Protein AF-A0A1H0L6M2-F1 (afdb_monomer)

pLDDT: mean 74.98, std 25.54, range [23.64, 98.25]

Nearest PDB structures (foldseek):
  9cu8-assembly1_A  TM=5.798E-01  e=2.715E+00  synthetic construct
  4tql-assembly1_A  TM=1.741E-01  e=2.233E-01  synthetic construct
  4nqi-assembly1_A  TM=2.036E-01  e=9.901E-01  Dictyostelium discoideum
  6yue-assembly1_A-2  TM=2.193E-01  e=2.588E+00  Escherichia coli K-12
  3na7-assembly1_A  TM=2.192E-01  e=1.762E+00  Helicobacter pylori NCTC 11638

Foldseek 3Di:
DDLPCLPPPLVVLLVVLLVFDLVLNLVLLVVLLVLLVCLDPPLQDPVDDPVSVVLSVLSVVLSVLLVVLVCLQPDDVLVVVLVVLLVVLVVLVVVLLVLLVVCLPPNDPLSVVLSVVLNVLVVVLPQDSPDDLVSNLVSLVVSLVVCCDPPNVVSCVSSVCVVSSVVSVVSSVVSVVSVVVVVVSNVPSPPVSSVVSSVSSSVSSVVSVVVLSVQQVVQCVPPHGSSSVSSVVSSVVSVVSCCVRVPDPPDPVVVVVVVVVCVVPVDDPVVVVVVPPDPPPDDDDDPDCPVVVVVVVVVVPDDDDDDPDDDDDDDDDDDDDDDDDDDDDDDDDDDDDDD

Organism: NCBI:txid2913614

Solvent-accessible surface area (backbone atoms only — not compa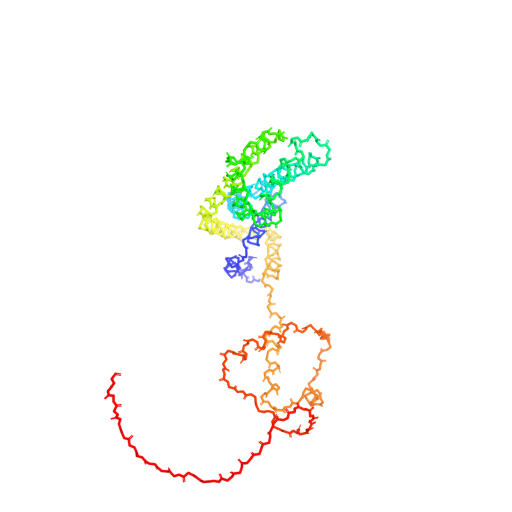rable to full-atom values): 20130 Å² total; per-residue (Å²): 130,85,89,84,56,79,67,66,62,58,68,70,48,51,65,47,48,76,72,43,57,69,71,60,35,51,54,48,50,50,51,50,50,52,48,54,52,44,39,41,64,76,58,38,46,92,74,45,53,68,66,58,57,50,39,50,54,52,39,54,53,26,44,49,49,32,50,54,39,48,42,66,75,74,51,62,74,50,59,58,52,35,53,53,38,44,52,52,30,43,51,45,52,53,48,48,52,52,50,41,57,46,30,41,74,74,46,54,76,68,23,37,64,31,24,60,58,54,55,45,50,57,58,74,45,59,65,45,94,82,57,58,70,69,57,32,46,50,28,48,50,54,42,49,58,53,45,71,33,83,70,42,33,58,33,31,56,64,61,69,42,52,65,55,55,54,47,37,52,52,34,43,50,50,34,55,49,40,52,49,52,44,51,52,51,57,73,63,59,52,67,63,55,40,50,50,25,48,52,49,32,52,49,42,50,53,52,41,53,51,52,53,51,51,51,35,61,65,51,35,83,79,54,88,33,74,47,54,64,55,40,52,54,50,47,51,48,51,55,51,47,43,51,72,77,54,57,74,83,83,56,72,67,60,54,54,53,54,58,54,56,40,67,77,67,79,56,53,76,69,56,49,47,74,74,62,57,75,78,74,86,86,78,83,85,77,90,69,67,70,68,61,57,63,56,55,68,61,56,74,75,56,92,79,84,89,82,84,85,79,83,88,82,85,90,88,87,81,89,84,84,90,84,86,86,88,81,90,81,83,85,89,83,86,89,86,87,88,136

Sequence (339 aa):
MAYTERFKQIEPFVGKMQRAPHAAHLSWMQRFQERVQTLIVTELGEDCPAMITSQNTALVAAVQAEDEAYRTITRSPLTEQIAEADQVRDNTYIGLRTMVEALGRVGTAAQKDAAPRVLQAMRDYQVSVTENYELESTHIAQLIQQLEVSPLADDCTTLAVTSLVSQLKTENQQVQTLIAQRNEQQAGIDMAAMQRARQQADLVYVETVMVINAFAVVEQQQGVSPYDHAIDVVNQDQEYYVQQVFPRGVKKLKIAA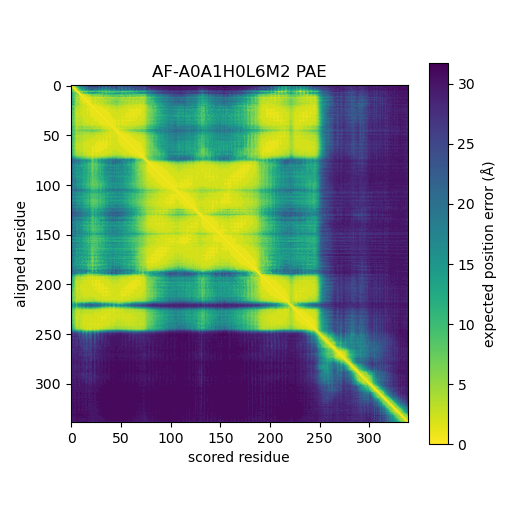NVYFSYYQGQTWREAVDEGLQSNEGWTVSADDEVLFQQRRLLDKQGEPVDAATKVEAGQYSLEAEAQDAPQPDSDVTPVVPE

Radius of gyration: 36.81 Å; Cα contacts (8 Å, |Δi|>4): 207; chains: 1; bounding box: 97×78×88 Å

Structure (mmCIF, N/CA/C/O backbone):
data_AF-A0A1H0L6M2-F1
#
_entry.id   AF-A0A1H0L6M2-F1
#
loop_
_atom_site.group_PDB
_atom_site.id
_atom_site.type_symbol
_atom_site.label_atom_id
_atom_site.label_alt_id
_atom_site.label_comp_id
_atom_site.label_asym_id
_atom_site.label_entity_id
_atom_site.label_seq_id
_atom_site.pdbx_PDB_ins_code
_atom_site.Cartn_x
_atom_site.Cartn_y
_atom_site.Cartn_z
_atom_site.occupancy
_atom_site.B_iso_or_equiv
_atom_site.auth_seq_id
_atom_site.auth_comp_id
_atom_site.auth_asym_id
_atom_site.auth_atom_id
_atom_site.pdbx_PDB_model_num
ATOM 1 N N . MET A 1 1 ? 27.585 -16.361 -40.449 1.00 40.53 1 MET A N 1
ATOM 2 C CA . MET A 1 1 ? 26.397 -16.843 -39.710 1.00 40.53 1 MET A CA 1
ATOM 3 C C . MET A 1 1 ? 25.235 -15.938 -40.076 1.00 40.53 1 MET A C 1
ATOM 5 O O . MET A 1 1 ? 25.473 -14.756 -40.281 1.00 40.53 1 MET A O 1
ATOM 9 N N . ALA A 1 2 ? 24.039 -16.490 -40.283 1.00 41.12 2 ALA A N 1
ATOM 10 C CA . ALA A 1 2 ? 22.888 -15.739 -40.779 1.00 41.12 2 ALA A CA 1
ATOM 11 C C . ALA A 1 2 ? 22.466 -14.647 -39.780 1.00 41.12 2 ALA A C 1
ATOM 13 O O . ALA A 1 2 ? 22.326 -14.917 -38.593 1.00 41.12 2 ALA A O 1
ATOM 14 N N . TYR A 1 3 ? 22.271 -13.430 -40.287 1.00 52.06 3 TYR A N 1
ATOM 15 C CA . TYR A 1 3 ? 21.980 -12.179 -39.571 1.00 52.06 3 TYR A CA 1
ATOM 16 C C . TYR A 1 3 ? 20.605 -12.125 -38.866 1.00 52.06 3 TYR A C 1
ATOM 18 O O . TYR A 1 3 ? 20.142 -11.061 -38.467 1.00 52.06 3 TYR A O 1
ATOM 26 N N . THR A 1 4 ? 19.927 -13.257 -38.715 1.00 47.34 4 THR A N 1
ATOM 27 C CA . THR A 1 4 ? 18.522 -13.355 -38.302 1.00 47.34 4 THR A CA 1
ATOM 28 C C . THR A 1 4 ? 18.359 -13.701 -36.825 1.00 47.34 4 THR A C 1
ATOM 30 O O . THR A 1 4 ? 17.780 -14.732 -36.525 1.00 47.34 4 THR A O 1
ATOM 33 N N . GLU A 1 5 ? 18.879 -12.849 -35.933 1.00 56.06 5 GLU A N 1
ATOM 34 C CA . GLU A 1 5 ? 18.310 -12.499 -34.606 1.00 56.06 5 GLU A CA 1
ATOM 35 C C . GLU A 1 5 ? 19.419 -11.993 -33.668 1.00 56.06 5 GLU A C 1
ATOM 37 O O . GLU A 1 5 ? 19.990 -12.755 -32.891 1.00 56.06 5 GLU A O 1
ATOM 42 N N . ARG A 1 6 ? 19.751 -10.695 -33.743 1.00 67.44 6 ARG A N 1
ATOM 43 C CA . ARG A 1 6 ? 20.652 -10.059 -32.765 1.00 67.44 6 ARG A CA 1
ATOM 44 C C . ARG A 1 6 ? 19.984 -9.951 -31.388 1.00 67.44 6 ARG A C 1
ATOM 46 O O . ARG A 1 6 ? 20.551 -10.410 -30.408 1.00 67.44 6 ARG A O 1
ATOM 53 N N . PHE A 1 7 ? 18.728 -9.512 -31.325 1.00 68.06 7 PHE A N 1
ATOM 54 C CA . PHE A 1 7 ? 17.842 -9.834 -30.200 1.00 68.06 7 PHE A CA 1
ATOM 55 C C . PHE A 1 7 ? 16.985 -11.043 -30.557 1.00 68.06 7 PHE A C 1
ATOM 57 O O . PHE A 1 7 ? 16.335 -11.048 -31.607 1.00 68.06 7 PHE A O 1
ATOM 64 N N . LYS A 1 8 ? 16.974 -12.061 -29.697 1.00 64.69 8 LYS A N 1
ATOM 65 C CA . LYS A 1 8 ? 16.204 -13.284 -29.947 1.00 64.69 8 LYS A CA 1
ATOM 66 C C . LYS A 1 8 ? 14.707 -13.013 -29.783 1.00 64.69 8 LYS A C 1
ATOM 68 O O . LYS A 1 8 ? 14.296 -12.443 -28.778 1.00 64.69 8 LYS A O 1
ATOM 73 N N . GLN A 1 9 ? 13.887 -13.468 -30.735 1.00 66.69 9 GLN A N 1
ATOM 74 C CA . GLN A 1 9 ? 12.431 -13.647 -30.581 1.00 66.69 9 GLN A CA 1
ATOM 75 C C . GLN A 1 9 ? 11.678 -12.520 -29.822 1.00 66.69 9 GLN A C 1
ATOM 77 O O . GLN A 1 9 ? 10.931 -12.793 -28.876 1.00 66.69 9 GLN A O 1
ATOM 82 N N . ILE A 1 10 ? 11.843 -11.258 -30.246 1.00 68.19 10 ILE A N 1
ATOM 83 C CA . ILE A 1 10 ? 11.272 -10.067 -29.575 1.00 68.19 10 ILE A CA 1
ATOM 84 C C . ILE A 1 10 ? 9.748 -10.171 -29.422 1.00 68.19 10 ILE A C 1
ATOM 86 O O . ILE A 1 10 ? 9.223 -10.003 -28.324 1.00 68.19 10 ILE A O 1
ATOM 90 N N . GLU A 1 11 ? 9.029 -10.493 -30.499 1.00 68.31 11 GLU A N 1
ATOM 91 C CA . GLU A 1 11 ? 7.566 -10.624 -30.478 1.00 68.31 11 GLU A CA 1
ATOM 92 C C . GLU A 1 11 ? 7.084 -11.713 -29.490 1.00 68.31 11 GLU A C 1
ATOM 94 O O . GLU A 1 11 ? 6.256 -11.411 -28.622 1.00 68.31 11 GLU A O 1
ATOM 99 N N . PRO A 1 12 ? 7.623 -12.955 -29.511 1.00 72.31 12 PRO A N 1
ATOM 100 C CA . PRO A 1 12 ? 7.337 -13.953 -28.479 1.00 72.31 12 PRO A CA 1
ATOM 101 C C . PRO A 1 12 ? 7.641 -13.504 -27.046 1.00 72.31 12 PRO A C 1
ATOM 103 O O . PRO A 1 12 ? 6.955 -13.936 -26.113 1.00 72.31 12 PRO A O 1
ATOM 106 N N . PHE A 1 13 ? 8.671 -12.680 -26.848 1.00 76.69 13 PHE A N 1
ATOM 107 C CA . PHE A 1 13 ? 9.044 -12.164 -25.537 1.00 76.69 13 PHE A CA 1
ATOM 108 C C . PHE A 1 13 ? 8.060 -11.094 -25.040 1.00 76.69 13 PHE A C 1
ATOM 110 O O . PHE A 1 13 ? 7.534 -11.236 -23.934 1.00 76.69 13 PHE A O 1
ATOM 117 N N . VAL A 1 14 ? 7.698 -10.115 -25.875 1.00 74.69 14 VAL A N 1
ATOM 118 C CA . VAL A 1 14 ? 6.665 -9.105 -25.565 1.00 74.69 14 VAL A CA 1
ATOM 119 C C . VAL A 1 14 ? 5.327 -9.773 -25.250 1.00 74.69 14 VAL A C 1
ATOM 121 O O . VAL A 1 14 ? 4.697 -9.474 -24.237 1.00 74.69 14 VAL A O 1
ATOM 124 N N . GLY A 1 15 ? 4.937 -10.791 -26.022 1.00 72.88 15 GLY A N 1
ATOM 125 C CA . GLY A 1 15 ? 3.729 -11.565 -25.736 1.00 72.88 15 GLY A CA 1
ATOM 126 C C . GLY A 1 15 ? 3.764 -12.300 -24.387 1.00 72.88 15 GLY A C 1
ATOM 127 O O . GLY A 1 15 ? 2.715 -12.643 -23.841 1.00 72.88 15 GLY A O 1
ATOM 128 N N . LYS A 1 16 ? 4.941 -12.594 -23.817 1.00 80.38 16 LYS A N 1
ATOM 129 C CA . LYS A 1 16 ? 5.061 -13.081 -22.429 1.00 80.38 16 LYS A CA 1
ATOM 130 C C . LYS A 1 16 ? 4.979 -11.924 -21.439 1.00 80.38 16 LYS A C 1
ATOM 132 O O . LYS A 1 16 ? 4.204 -12.032 -20.496 1.00 80.38 16 LYS A O 1
ATOM 137 N N . MET A 1 17 ? 5.688 -10.821 -21.675 1.00 83.50 17 MET A N 1
ATOM 138 C CA . MET A 1 17 ? 5.653 -9.631 -20.813 1.00 83.50 17 MET A CA 1
ATOM 139 C C . MET A 1 17 ? 4.236 -9.101 -20.595 1.00 83.50 17 MET A C 1
ATOM 141 O O . MET A 1 17 ? 3.857 -8.838 -19.458 1.00 83.50 17 MET A O 1
ATOM 145 N N . GLN A 1 18 ? 3.401 -9.063 -21.633 1.00 80.69 18 GLN A N 1
ATOM 146 C CA . GLN A 1 18 ? 1.995 -8.653 -21.525 1.00 80.69 18 GLN A CA 1
ATOM 147 C C . GLN A 1 18 ? 1.182 -9.503 -20.533 1.00 80.69 18 GLN A C 1
ATOM 149 O O . GLN A 1 18 ? 0.226 -9.022 -19.929 1.00 80.69 18 GLN A O 1
ATOM 154 N N . ARG A 1 19 ? 1.581 -10.763 -20.315 1.00 80.12 19 ARG A N 1
ATOM 155 C CA . ARG A 1 19 ? 0.961 -11.692 -19.354 1.00 80.12 19 ARG A CA 1
ATOM 156 C C . ARG A 1 19 ? 1.640 -11.689 -17.983 1.00 80.12 19 ARG A C 1
ATOM 158 O O . ARG A 1 19 ? 1.186 -12.395 -17.086 1.00 80.12 19 ARG A O 1
ATOM 165 N N . ALA A 1 20 ? 2.726 -10.937 -17.809 1.00 83.00 20 ALA A N 1
ATOM 166 C CA . ALA A 1 20 ? 3.430 -10.859 -16.538 1.00 83.00 20 ALA A CA 1
ATOM 167 C C . ALA A 1 20 ? 2.597 -10.096 -15.490 1.00 83.00 20 ALA A C 1
ATOM 169 O O . ALA A 1 20 ? 1.890 -9.138 -15.846 1.00 83.00 20 ALA A O 1
ATOM 170 N N . PRO A 1 21 ? 2.712 -10.460 -14.197 1.00 87.69 21 PRO A N 1
ATOM 171 C CA . PRO A 1 21 ? 2.258 -9.609 -13.099 1.00 87.69 21 PRO A CA 1
ATOM 172 C C . PRO A 1 21 ? 2.867 -8.205 -13.204 1.00 87.69 21 PRO A C 1
ATOM 174 O O . PRO A 1 21 ? 4.014 -8.071 -13.625 1.00 87.69 21 PRO A O 1
ATOM 177 N N . HIS A 1 22 ? 2.138 -7.168 -12.780 1.00 88.44 22 HIS A N 1
ATOM 178 C CA . HIS A 1 22 ? 2.579 -5.768 -12.892 1.00 88.44 22 HIS A CA 1
ATOM 179 C C . HIS A 1 22 ? 3.989 -5.529 -12.328 1.00 88.44 22 HIS A C 1
ATOM 181 O O . HIS A 1 22 ? 4.831 -4.959 -13.008 1.00 88.44 22 HIS A O 1
ATOM 187 N N . ALA A 1 23 ? 4.279 -6.069 -11.140 1.00 88.75 23 ALA A N 1
ATOM 188 C CA . ALA A 1 23 ? 5.596 -5.970 -10.512 1.00 88.75 23 ALA A CA 1
ATOM 189 C C . ALA A 1 23 ? 6.723 -6.575 -11.368 1.00 88.75 23 ALA A C 1
ATOM 191 O O . ALA A 1 23 ? 7.826 -6.042 -11.438 1.00 88.75 23 ALA A O 1
ATOM 192 N N . ALA A 1 24 ? 6.442 -7.715 -12.002 1.00 92.06 24 ALA A N 1
ATOM 193 C CA . ALA A 1 24 ? 7.401 -8.418 -12.840 1.00 92.06 24 ALA A CA 1
ATOM 194 C C . ALA A 1 24 ? 7.582 -7.727 -14.196 1.00 92.06 24 ALA A C 1
ATOM 196 O O . ALA A 1 24 ? 8.651 -7.800 -14.784 1.00 92.06 24 ALA A O 1
ATOM 197 N N . HIS A 1 25 ? 6.549 -7.077 -14.721 1.00 94.38 25 HIS A N 1
ATOM 198 C CA . HIS A 1 25 ? 6.681 -6.269 -15.927 1.00 94.38 25 HIS A CA 1
ATOM 199 C C . HIS A 1 25 ? 7.569 -5.044 -15.670 1.00 94.38 25 HIS A C 1
ATOM 201 O O . HIS A 1 25 ? 8.583 -4.869 -16.342 1.00 94.38 25 HIS A O 1
ATOM 207 N N . LEU A 1 26 ? 7.261 -4.275 -14.623 1.00 95.00 26 LEU A N 1
ATOM 208 C CA . LEU A 1 26 ? 8.023 -3.087 -14.252 1.00 95.00 26 LEU A CA 1
ATOM 209 C C . LEU A 1 26 ? 9.497 -3.409 -13.961 1.00 95.00 26 LEU A C 1
ATOM 211 O O . LEU A 1 26 ? 10.387 -2.709 -14.440 1.00 95.00 26 LEU A O 1
ATOM 215 N N . SER A 1 27 ? 9.773 -4.501 -13.237 1.00 94.31 27 SER A N 1
ATOM 216 C CA . SER A 1 27 ? 11.153 -4.900 -12.924 1.00 94.31 27 SER A CA 1
ATOM 217 C C . SER A 1 27 ? 11.963 -5.286 -14.163 1.00 94.31 27 SER A C 1
ATOM 219 O O . SER A 1 27 ? 13.173 -5.061 -14.204 1.00 94.31 27 SER A O 1
ATOM 221 N N . TRP A 1 28 ? 11.310 -5.839 -15.190 1.00 96.31 28 TRP A N 1
ATOM 222 C CA . TRP A 1 28 ? 11.944 -6.057 -16.484 1.00 96.31 28 TRP A CA 1
ATOM 223 C C . TRP A 1 28 ? 12.273 -4.736 -17.178 1.00 96.31 28 TRP A C 1
ATOM 225 O O . TRP A 1 28 ? 13.407 -4.550 -17.616 1.00 96.31 28 TRP A O 1
ATOM 235 N N . MET A 1 29 ? 11.303 -3.822 -17.261 1.00 97.56 29 MET A N 1
ATOM 236 C CA . MET A 1 29 ? 11.478 -2.549 -17.961 1.00 97.56 29 MET A CA 1
ATOM 237 C C . MET A 1 29 ? 12.579 -1.692 -17.317 1.00 97.56 29 MET A C 1
ATOM 239 O O . MET A 1 29 ? 13.425 -1.152 -18.027 1.00 97.56 29 MET A O 1
ATOM 243 N N . GLN A 1 30 ? 12.648 -1.664 -15.982 1.00 97.62 30 GLN A N 1
ATOM 244 C CA . GLN A 1 30 ? 13.734 -1.025 -15.227 1.00 97.62 30 GLN A CA 1
ATOM 245 C C . GLN A 1 30 ? 15.097 -1.648 -15.546 1.00 97.62 30 GLN A C 1
ATOM 247 O O . GLN A 1 30 ? 16.043 -0.935 -15.873 1.00 97.62 30 GLN A O 1
ATOM 252 N N . ARG A 1 31 ? 15.195 -2.984 -15.532 1.00 97.19 31 ARG A N 1
ATOM 253 C CA . ARG A 1 31 ? 16.440 -3.678 -15.885 1.00 97.19 31 ARG A CA 1
ATOM 254 C C . ARG A 1 31 ? 16.870 -3.358 -17.313 1.00 97.19 31 ARG A C 1
ATOM 256 O O . ARG A 1 31 ? 18.040 -3.083 -17.549 1.00 97.19 31 ARG A O 1
ATOM 263 N N . PHE A 1 32 ? 15.944 -3.380 -18.270 1.00 96.81 32 PHE A N 1
ATOM 264 C CA . PHE A 1 32 ? 16.258 -3.046 -19.656 1.00 96.81 32 PHE A CA 1
ATOM 265 C C . PHE A 1 32 ? 16.744 -1.596 -19.796 1.00 96.81 32 PHE A C 1
ATOM 267 O O . PHE A 1 32 ? 17.762 -1.363 -20.445 1.00 96.81 32 PHE A O 1
ATOM 274 N N . GLN A 1 33 ? 16.089 -0.641 -19.130 1.00 97.56 33 GLN A N 1
ATOM 275 C CA . GLN A 1 33 ? 16.536 0.753 -19.070 1.00 97.56 33 GLN A CA 1
ATOM 276 C C . GLN A 1 33 ? 17.961 0.873 -18.512 1.00 97.56 33 GLN A C 1
ATOM 278 O O . GLN A 1 33 ? 18.786 1.575 -19.092 1.00 97.56 33 GLN A O 1
ATOM 283 N N . GLU A 1 34 ? 18.290 0.156 -17.435 1.00 97.00 34 GLU A N 1
ATOM 284 C CA . GLU A 1 34 ? 19.652 0.124 -16.886 1.00 97.00 34 GLU A CA 1
ATOM 285 C C . GLU A 1 34 ? 20.672 -0.414 -17.902 1.00 97.00 34 GLU A C 1
ATOM 287 O O . GLU A 1 34 ? 21.780 0.120 -18.002 1.00 97.00 34 GLU A O 1
ATOM 292 N N . ARG A 1 35 ? 20.310 -1.429 -18.702 1.00 95.81 35 ARG A N 1
ATOM 293 C CA . ARG A 1 35 ? 21.186 -1.954 -19.766 1.00 95.81 35 ARG A CA 1
ATOM 294 C C . ARG A 1 35 ? 21.413 -0.940 -20.880 1.00 95.81 35 ARG A C 1
ATOM 296 O O . ARG A 1 35 ? 22.553 -0.762 -21.298 1.00 95.81 35 ARG A O 1
ATOM 303 N N . VAL A 1 36 ? 20.367 -0.241 -21.318 1.00 96.38 36 VAL A N 1
ATOM 304 C CA . VAL A 1 36 ? 20.479 0.821 -22.332 1.00 96.38 36 VAL A CA 1
ATOM 305 C C . VAL A 1 36 ? 21.324 1.983 -21.808 1.00 96.38 36 VAL A C 1
ATOM 307 O O . VAL A 1 36 ? 22.209 2.470 -22.507 1.00 96.38 36 VAL A O 1
ATOM 310 N N . GLN A 1 37 ? 21.120 2.390 -20.555 1.00 96.12 37 GLN A N 1
ATOM 311 C CA . GLN A 1 37 ? 21.929 3.430 -19.926 1.00 96.12 37 GLN A CA 1
ATOM 312 C C . GLN A 1 37 ? 23.403 3.019 -19.815 1.00 96.12 37 GLN A C 1
ATOM 314 O O . GLN A 1 37 ? 24.290 3.845 -20.036 1.00 96.12 37 GLN A O 1
ATOM 319 N N . THR A 1 38 ? 23.662 1.749 -19.494 1.00 95.88 38 THR A N 1
ATOM 320 C CA . THR A 1 38 ? 25.019 1.189 -19.449 1.00 95.88 38 THR A CA 1
ATOM 321 C C . THR A 1 38 ? 25.670 1.254 -20.827 1.00 95.88 38 THR A C 1
ATOM 323 O O . THR A 1 38 ? 26.727 1.861 -20.942 1.00 95.88 38 THR A O 1
ATOM 326 N N . LEU A 1 39 ? 25.005 0.751 -21.875 1.00 94.25 39 LEU A N 1
ATOM 327 C CA . LEU A 1 39 ? 25.460 0.847 -23.271 1.00 94.25 39 LEU A CA 1
ATOM 328 C C . LEU A 1 39 ? 25.879 2.284 -23.630 1.00 94.25 39 LEU A C 1
ATOM 330 O O . LEU A 1 39 ? 26.987 2.511 -24.112 1.00 94.25 39 LEU A O 1
ATOM 334 N N . ILE A 1 40 ? 25.026 3.268 -23.331 1.00 95.62 40 ILE A N 1
ATOM 335 C CA . ILE A 1 40 ? 25.304 4.681 -23.625 1.00 95.62 40 ILE A CA 1
ATOM 336 C C . ILE A 1 40 ? 26.564 5.168 -22.901 1.00 95.62 40 ILE A C 1
ATOM 338 O O . ILE A 1 40 ? 27.408 5.815 -23.511 1.00 95.62 40 ILE A O 1
ATOM 342 N N . VAL A 1 41 ? 26.701 4.879 -21.606 1.00 94.50 41 VAL A N 1
ATOM 343 C CA . VAL A 1 41 ? 27.776 5.451 -20.777 1.00 94.50 41 VAL A CA 1
ATOM 344 C C . VAL A 1 41 ? 29.106 4.731 -20.969 1.00 94.50 41 VAL A C 1
ATOM 346 O O . VAL A 1 41 ? 30.148 5.381 -20.969 1.00 94.50 41 VAL A O 1
ATOM 349 N N . THR A 1 42 ? 29.090 3.403 -21.082 1.00 92.25 42 THR A N 1
ATOM 350 C CA . THR A 1 42 ? 30.312 2.591 -21.021 1.00 92.25 42 THR A CA 1
ATOM 351 C C . THR A 1 42 ? 30.825 2.160 -22.384 1.00 92.25 42 THR A C 1
ATOM 353 O O . THR A 1 42 ? 32.031 1.997 -22.533 1.00 92.25 42 THR A O 1
ATOM 356 N N . GLU A 1 43 ? 29.936 1.937 -23.353 1.00 88.38 43 GLU A N 1
ATOM 357 C CA . GLU A 1 43 ? 30.307 1.379 -24.661 1.00 88.38 43 GLU A CA 1
ATOM 358 C C . GLU A 1 43 ? 30.322 2.457 -25.751 1.00 88.38 43 GLU A C 1
ATOM 360 O O . GLU A 1 43 ? 31.246 2.477 -26.559 1.00 88.38 43 GLU A O 1
ATOM 365 N N . LEU A 1 44 ? 29.346 3.375 -25.752 1.00 91.31 44 LEU A N 1
ATOM 366 C CA . LEU A 1 44 ? 29.207 4.395 -26.802 1.00 91.31 44 LEU A CA 1
ATOM 367 C C . LEU A 1 44 ? 29.819 5.753 -26.437 1.00 91.31 44 LEU A C 1
ATOM 369 O O . LEU A 1 44 ? 30.397 6.418 -27.291 1.00 91.31 44 LEU A O 1
ATOM 373 N N . GLY A 1 45 ? 29.694 6.188 -25.181 1.00 91.62 45 GLY A N 1
ATOM 374 C CA . GLY A 1 45 ? 30.244 7.459 -24.712 1.00 91.62 45 GLY A CA 1
ATOM 375 C C . GLY A 1 45 ? 29.794 8.660 -25.557 1.00 91.62 45 GLY A C 1
ATOM 376 O O . GLY A 1 45 ? 28.606 8.842 -25.825 1.00 91.62 45 GLY A O 1
ATOM 377 N N . GLU A 1 46 ? 30.754 9.493 -25.971 1.00 90.12 46 GLU A N 1
ATOM 378 C CA . GLU A 1 46 ? 30.508 10.688 -26.796 1.00 90.12 46 GLU A CA 1
ATOM 379 C C . GLU A 1 46 ? 30.059 10.356 -28.228 1.00 90.12 46 GLU A C 1
ATOM 381 O O . GLU A 1 46 ? 29.388 11.173 -28.859 1.00 90.12 46 GLU A O 1
ATOM 386 N N . ASP A 1 47 ? 30.357 9.148 -28.712 1.00 88.62 47 ASP A N 1
ATOM 387 C CA . ASP A 1 47 ? 29.995 8.686 -30.055 1.00 88.62 47 ASP A CA 1
ATOM 388 C C . ASP A 1 47 ? 28.555 8.141 -30.123 1.00 88.62 47 ASP A C 1
ATOM 390 O O . ASP A 1 47 ? 28.094 7.710 -31.182 1.00 88.62 47 ASP A O 1
ATOM 394 N N . CYS A 1 48 ? 27.811 8.175 -29.008 1.00 92.25 48 CYS A N 1
ATOM 395 C CA . CYS A 1 48 ? 26.440 7.681 -28.934 1.00 92.25 48 CYS A CA 1
ATOM 396 C C . CYS A 1 48 ? 25.517 8.391 -29.943 1.00 92.25 48 CYS A C 1
ATOM 398 O O . CYS A 1 48 ? 25.296 9.606 -29.845 1.00 92.25 48 CYS A O 1
ATOM 400 N N . PRO A 1 49 ? 24.887 7.650 -30.876 1.00 94.12 49 PRO A N 1
ATOM 401 C CA . PRO A 1 49 ? 23.948 8.232 -31.819 1.00 94.12 49 PRO A CA 1
ATOM 402 C C . PRO A 1 49 ? 22.781 8.932 -31.116 1.00 94.12 49 PRO A C 1
ATOM 404 O O . PRO A 1 49 ? 22.140 8.372 -30.225 1.00 94.12 49 PRO A O 1
ATOM 407 N N . ALA A 1 50 ? 22.419 10.126 -31.594 1.00 94.69 50 ALA A N 1
ATOM 408 C CA . ALA A 1 50 ? 21.321 10.918 -31.029 1.00 94.69 50 ALA A CA 1
ATOM 409 C C . ALA A 1 50 ? 19.988 10.147 -30.957 1.00 94.69 50 ALA A C 1
ATOM 411 O O . ALA A 1 50 ? 19.199 10.352 -30.036 1.00 94.69 50 ALA A O 1
ATOM 412 N N . MET A 1 51 ? 19.751 9.229 -31.901 1.00 95.06 51 MET A N 1
ATOM 413 C CA . MET A 1 51 ? 18.562 8.376 -31.902 1.00 95.06 51 MET A CA 1
ATOM 414 C C . MET A 1 51 ? 18.536 7.417 -30.700 1.00 95.06 51 MET A C 1
ATOM 416 O O . MET A 1 51 ? 17.479 7.242 -30.107 1.00 95.06 51 MET A O 1
ATOM 420 N N . ILE A 1 52 ? 19.676 6.861 -30.274 1.00 93.81 52 ILE A N 1
ATOM 421 C CA . ILE A 1 52 ? 19.757 5.995 -29.083 1.00 93.81 52 ILE A CA 1
ATOM 422 C C . ILE A 1 52 ? 19.499 6.807 -27.813 1.00 93.81 52 ILE A C 1
ATOM 424 O O . ILE A 1 52 ? 18.718 6.389 -26.959 1.00 93.81 52 ILE A O 1
ATOM 428 N N . THR A 1 53 ? 20.070 8.008 -27.718 1.00 95.56 53 THR A N 1
ATOM 429 C CA . THR A 1 53 ? 19.820 8.928 -26.597 1.00 95.56 53 THR A CA 1
ATOM 430 C C . THR A 1 53 ? 18.344 9.340 -26.516 1.00 95.56 53 THR A C 1
ATOM 432 O O . THR A 1 53 ? 17.767 9.395 -25.426 1.00 95.56 53 THR A O 1
ATOM 435 N N . SER A 1 54 ? 17.704 9.577 -27.667 1.00 96.38 54 SER A N 1
ATOM 436 C CA . SER A 1 54 ? 16.263 9.845 -27.756 1.00 96.38 54 SER A CA 1
ATOM 437 C C . SER A 1 54 ? 15.431 8.657 -27.266 1.00 96.38 54 SER A C 1
ATOM 439 O O . SER A 1 54 ? 14.528 8.846 -26.451 1.00 96.38 54 SER A O 1
ATOM 441 N N . GLN A 1 55 ? 15.763 7.433 -27.693 1.00 95.19 55 GLN A N 1
ATOM 442 C CA . GLN A 1 55 ? 15.069 6.225 -27.235 1.00 95.19 55 GLN A CA 1
ATOM 443 C C . GLN A 1 55 ? 15.242 5.989 -25.737 1.00 95.19 55 GLN A C 1
ATOM 445 O O . GLN A 1 55 ? 14.268 5.680 -25.059 1.00 95.19 55 GLN A O 1
ATOM 450 N N . ASN A 1 56 ? 16.437 6.209 -25.186 1.00 96.69 56 ASN A N 1
ATOM 451 C CA . ASN A 1 56 ? 16.652 6.105 -23.745 1.00 96.69 56 ASN A CA 1
ATOM 452 C C . ASN A 1 56 ? 15.814 7.132 -22.966 1.00 96.69 56 ASN A C 1
ATOM 454 O O . ASN A 1 56 ? 15.237 6.801 -21.938 1.00 96.69 56 ASN A O 1
ATOM 458 N N . THR A 1 57 ? 15.677 8.357 -23.482 1.00 98.00 57 THR A N 1
ATOM 459 C CA . THR A 1 57 ? 14.828 9.389 -22.861 1.00 98.00 57 THR A CA 1
ATOM 460 C C . THR A 1 57 ? 13.356 8.964 -22.852 1.00 98.00 57 THR A C 1
ATOM 462 O O . THR A 1 57 ? 12.688 9.065 -21.823 1.00 98.00 57 THR A O 1
ATOM 465 N N . ALA A 1 58 ? 12.858 8.441 -23.976 1.00 97.62 58 ALA A N 1
ATOM 466 C CA . ALA A 1 58 ? 11.502 7.904 -24.070 1.00 97.62 58 ALA A CA 1
ATOM 467 C C . ALA A 1 58 ? 11.298 6.698 -23.138 1.00 97.62 58 ALA A C 1
ATOM 469 O O . ALA A 1 58 ? 10.254 6.587 -22.496 1.00 97.62 58 ALA A O 1
ATOM 470 N N . LEU A 1 59 ? 12.300 5.819 -23.032 1.00 97.56 59 LEU A N 1
ATOM 471 C CA . LEU A 1 59 ? 12.261 4.631 -22.182 1.00 97.56 59 LEU A CA 1
ATOM 472 C C . LEU A 1 59 ? 12.209 5.006 -20.701 1.00 97.56 59 LEU A C 1
ATOM 474 O O . LEU A 1 59 ? 11.350 4.499 -19.990 1.00 97.56 59 LEU A O 1
ATOM 478 N N . VAL A 1 60 ? 13.055 5.938 -20.252 1.00 98.12 60 VAL A N 1
ATOM 479 C CA . VAL A 1 60 ? 13.027 6.473 -18.879 1.00 98.12 60 VAL A CA 1
ATOM 480 C C . VAL A 1 60 ? 11.647 7.044 -18.550 1.00 98.12 60 VAL A C 1
ATOM 482 O O . VAL A 1 60 ? 11.079 6.721 -17.508 1.00 98.12 60 VAL A O 1
ATOM 485 N N . ALA A 1 61 ? 11.075 7.847 -19.453 1.00 98.19 61 ALA A N 1
ATOM 486 C CA . ALA A 1 61 ? 9.750 8.425 -19.252 1.00 98.19 61 ALA A CA 1
ATOM 487 C C . ALA A 1 61 ? 8.648 7.351 -19.180 1.00 98.19 61 ALA A C 1
ATOM 489 O O . ALA A 1 61 ? 7.761 7.435 -18.330 1.00 98.19 61 ALA A O 1
ATOM 490 N N . ALA A 1 62 ? 8.708 6.325 -20.035 1.00 97.38 62 ALA A N 1
ATOM 491 C CA . ALA A 1 62 ? 7.735 5.235 -20.041 1.00 97.38 62 ALA A CA 1
ATOM 492 C C . ALA A 1 62 ? 7.834 4.354 -18.782 1.00 97.38 62 ALA A C 1
ATOM 494 O O . ALA A 1 62 ? 6.807 4.032 -18.185 1.00 97.38 62 ALA A O 1
ATOM 495 N N . VAL A 1 63 ? 9.053 4.018 -18.341 1.00 97.81 63 VAL A N 1
ATOM 496 C CA . VAL A 1 63 ? 9.300 3.265 -17.099 1.00 97.81 63 VAL A CA 1
ATOM 497 C C . VAL A 1 63 ? 8.805 4.046 -15.883 1.00 97.81 63 VAL A C 1
ATOM 499 O O . VAL A 1 63 ? 8.165 3.467 -15.007 1.00 97.81 63 VAL A O 1
ATOM 502 N N . GLN A 1 64 ? 9.051 5.358 -15.835 1.00 97.38 64 GLN A N 1
ATOM 503 C CA . GLN A 1 64 ? 8.564 6.206 -14.749 1.00 97.38 64 GLN A CA 1
ATOM 504 C C . GLN A 1 64 ? 7.031 6.269 -14.719 1.00 97.38 64 GLN A C 1
ATOM 506 O O . GLN A 1 64 ? 6.436 6.121 -13.653 1.00 97.38 64 GLN A O 1
ATOM 511 N N . ALA A 1 65 ? 6.382 6.434 -15.874 1.00 95.12 65 ALA A N 1
ATOM 512 C CA . ALA A 1 65 ? 4.923 6.436 -15.956 1.00 95.12 65 ALA A CA 1
ATOM 513 C C . ALA A 1 65 ? 4.314 5.093 -15.507 1.00 95.12 65 ALA A C 1
ATOM 515 O O . ALA A 1 65 ? 3.271 5.072 -14.851 1.00 95.12 65 ALA A O 1
ATOM 516 N N . GLU A 1 66 ? 4.964 3.968 -15.828 1.00 94.62 66 GLU A N 1
ATOM 517 C CA . GLU A 1 66 ? 4.553 2.652 -15.335 1.00 94.62 66 GLU A CA 1
ATOM 518 C C . GLU A 1 66 ? 4.748 2.508 -13.817 1.00 94.62 66 GLU A C 1
ATOM 520 O O . GLU A 1 66 ? 3.844 2.006 -13.147 1.00 94.62 66 GLU A O 1
ATOM 525 N N . ASP A 1 67 ? 5.874 2.964 -13.256 1.00 94.56 67 ASP A N 1
ATOM 526 C CA . ASP A 1 67 ? 6.113 2.946 -11.805 1.00 94.56 67 ASP A CA 1
ATOM 527 C C . ASP A 1 67 ? 5.074 3.782 -11.048 1.00 94.56 67 ASP A C 1
ATOM 529 O O . ASP A 1 67 ? 4.493 3.318 -10.066 1.00 94.56 67 ASP A O 1
ATOM 533 N N . GLU A 1 68 ? 4.772 4.988 -11.530 1.00 91.00 68 GLU A N 1
ATOM 534 C CA . GLU A 1 68 ? 3.751 5.855 -10.940 1.00 91.00 68 GLU A CA 1
ATOM 535 C C . GLU A 1 68 ? 2.374 5.176 -10.943 1.00 91.00 68 GLU A C 1
ATOM 537 O O . GLU A 1 68 ? 1.724 5.095 -9.895 1.00 91.00 68 GLU A O 1
ATOM 542 N N . ALA A 1 69 ? 1.966 4.595 -12.076 1.00 88.69 69 ALA A N 1
ATOM 543 C CA . ALA A 1 69 ? 0.712 3.850 -12.178 1.00 88.69 69 ALA A CA 1
ATOM 544 C C . ALA A 1 69 ? 0.694 2.605 -11.268 1.00 88.69 69 ALA A C 1
ATOM 546 O O . ALA A 1 69 ? -0.313 2.320 -10.610 1.00 88.69 69 ALA A O 1
ATOM 547 N N . TYR A 1 70 ? 1.814 1.883 -11.173 1.00 89.62 70 TYR A N 1
ATOM 548 C CA . TYR A 1 70 ? 1.956 0.723 -10.297 1.00 89.62 70 TYR A CA 1
ATOM 549 C C . TYR A 1 70 ? 1.854 1.112 -8.816 1.00 89.62 70 TYR A C 1
ATOM 551 O O . TYR A 1 70 ? 1.185 0.427 -8.035 1.00 89.62 70 TYR A O 1
ATOM 559 N N . ARG A 1 71 ? 2.457 2.237 -8.415 1.00 85.69 71 ARG A N 1
ATOM 560 C CA . ARG A 1 71 ? 2.374 2.770 -7.047 1.00 85.69 71 ARG A CA 1
ATOM 561 C C . ARG A 1 71 ? 0.951 3.154 -6.670 1.00 85.69 71 ARG A C 1
ATOM 563 O O . ARG A 1 71 ? 0.530 2.817 -5.565 1.00 85.69 71 ARG A O 1
ATOM 570 N N . THR A 1 72 ? 0.201 3.785 -7.575 1.00 79.06 72 THR A N 1
ATOM 571 C CA . THR A 1 72 ? -1.211 4.129 -7.340 1.00 79.06 72 THR A CA 1
ATOM 572 C C . THR A 1 72 ? -2.059 2.895 -7.040 1.00 79.06 72 THR A C 1
ATOM 574 O O . THR A 1 72 ? -2.926 2.954 -6.173 1.00 79.06 72 THR A O 1
ATOM 577 N N . ILE A 1 73 ? -1.794 1.771 -7.714 1.00 75.50 73 ILE A N 1
ATOM 578 C CA . ILE A 1 73 ? -2.545 0.523 -7.510 1.00 75.50 73 ILE A CA 1
ATOM 579 C C . ILE A 1 73 ? -2.106 -0.218 -6.243 1.00 75.50 73 ILE A C 1
ATOM 581 O O . ILE A 1 73 ? -2.924 -0.864 -5.593 1.00 75.50 73 ILE A O 1
ATOM 585 N N . THR A 1 74 ? -0.817 -0.174 -5.900 1.00 72.44 74 THR A N 1
ATOM 586 C CA . THR A 1 74 ? -0.249 -1.052 -4.861 1.00 72.44 74 THR A CA 1
ATOM 587 C C . THR A 1 74 ? -0.096 -0.419 -3.488 1.00 72.44 74 THR A C 1
ATOM 589 O O . THR A 1 74 ? -0.000 -1.148 -2.501 1.00 72.44 74 THR A O 1
ATOM 592 N N . ARG A 1 75 ? -0.056 0.912 -3.389 1.00 68.69 75 ARG A N 1
ATOM 593 C CA . ARG A 1 75 ? 0.119 1.620 -2.119 1.00 68.69 75 ARG A CA 1
ATOM 594 C C . ARG A 1 75 ? -0.866 2.772 -2.024 1.00 68.69 75 ARG A C 1
ATOM 596 O O . ARG A 1 75 ? -0.635 3.838 -2.588 1.00 68.69 75 ARG A O 1
ATOM 603 N N . SER A 1 76 ? -1.929 2.590 -1.243 1.00 69.69 76 SER A N 1
ATOM 604 C CA . SER A 1 76 ? -2.698 3.737 -0.766 1.00 69.69 76 SER A CA 1
ATOM 605 C C . SER A 1 76 ? -2.030 4.273 0.507 1.00 69.69 76 SER A C 1
ATOM 607 O O . SER A 1 76 ? -2.020 3.552 1.511 1.00 69.69 76 SER A O 1
ATOM 609 N N . PRO A 1 77 ? -1.499 5.514 0.510 1.00 73.12 77 PRO A N 1
ATOM 610 C CA . PRO A 1 77 ? -0.980 6.145 1.729 1.00 73.12 77 PRO A CA 1
ATOM 611 C C . PRO A 1 77 ? -2.062 6.277 2.812 1.00 73.12 77 PRO A C 1
ATOM 613 O O . PRO A 1 77 ? -1.746 6.402 3.990 1.00 73.12 77 PRO A O 1
ATOM 616 N N . LEU A 1 78 ? -3.340 6.183 2.431 1.00 85.00 78 LEU A N 1
ATOM 617 C CA . LEU A 1 78 ? -4.460 6.173 3.364 1.00 85.00 78 LEU A CA 1
ATOM 618 C C . LEU A 1 78 ? -4.495 4.902 4.217 1.00 85.00 78 LEU A C 1
ATOM 620 O O . LEU A 1 78 ? -5.068 4.933 5.291 1.00 85.00 78 LEU A O 1
ATOM 624 N N . THR A 1 79 ? -3.881 3.792 3.792 1.00 86.56 79 THR A N 1
ATOM 625 C CA . THR A 1 79 ? -3.878 2.557 4.601 1.00 86.56 79 THR A CA 1
ATOM 626 C C . THR A 1 79 ? -3.096 2.743 5.899 1.00 86.56 79 THR A C 1
ATOM 628 O O . THR A 1 79 ? -3.561 2.332 6.956 1.00 86.56 79 THR A O 1
ATOM 631 N N . GLU A 1 80 ? -1.935 3.395 5.823 1.00 88.38 80 GLU A N 1
ATOM 632 C CA . GLU A 1 80 ? -1.117 3.716 6.996 1.00 88.38 80 GLU A CA 1
ATOM 633 C C . GLU A 1 80 ? -1.806 4.773 7.867 1.00 88.38 80 GLU A C 1
ATOM 635 O O . GLU A 1 80 ? -1.950 4.573 9.067 1.00 88.38 80 GLU A O 1
ATOM 640 N N . GLN A 1 81 ? -2.361 5.825 7.256 1.00 92.62 81 GLN A N 1
ATOM 641 C CA . GLN A 1 81 ? -3.114 6.855 7.985 1.00 92.62 81 GLN A CA 1
ATOM 642 C C . GLN A 1 81 ? -4.362 6.304 8.689 1.00 92.62 81 GLN A C 1
ATOM 644 O O . GLN A 1 81 ? -4.691 6.757 9.782 1.00 92.62 81 GLN A O 1
ATOM 649 N N . ILE A 1 82 ? -5.063 5.335 8.083 1.00 94.12 82 ILE A N 1
ATOM 650 C CA . ILE A 1 82 ? -6.182 4.638 8.730 1.00 94.12 82 ILE A CA 1
ATOM 651 C C . ILE A 1 82 ? -5.669 3.907 9.965 1.00 94.12 82 ILE A C 1
ATOM 653 O O . ILE A 1 82 ? -6.243 4.099 11.025 1.00 94.12 82 ILE A O 1
ATOM 657 N N . ALA A 1 83 ? -4.586 3.131 9.853 1.00 93.50 83 ALA A N 1
ATOM 658 C CA . ALA A 1 83 ? -4.031 2.388 10.985 1.00 93.50 83 ALA A CA 1
ATOM 659 C C . ALA A 1 83 ? -3.560 3.309 12.127 1.00 93.50 83 ALA A C 1
ATOM 661 O O . ALA A 1 83 ? -3.773 3.000 13.296 1.00 93.50 83 ALA A O 1
ATOM 662 N N . GLU A 1 84 ? -2.960 4.458 11.810 1.00 95.12 84 GLU A N 1
ATOM 663 C CA . GLU A 1 84 ? -2.573 5.457 12.813 1.00 95.12 84 GLU A CA 1
ATOM 664 C C . GLU A 1 84 ? -3.794 6.087 13.502 1.00 95.12 84 GLU A C 1
ATOM 666 O O . GLU A 1 84 ? -3.831 6.192 14.729 1.00 95.12 84 GLU A O 1
ATOM 671 N N . ALA A 1 85 ? -4.810 6.494 12.733 1.00 96.56 85 ALA A N 1
ATOM 672 C CA . ALA A 1 85 ? -6.040 7.072 13.280 1.00 96.56 85 ALA A CA 1
ATOM 673 C C . ALA A 1 85 ? -6.827 6.062 14.134 1.00 96.56 85 ALA A C 1
ATOM 675 O O . ALA A 1 85 ? -7.360 6.418 15.184 1.00 96.56 85 ALA A O 1
ATOM 676 N N . ASP A 1 86 ? -6.859 4.807 13.696 1.00 97.25 86 ASP A N 1
ATOM 677 C CA . ASP A 1 86 ? -7.433 3.659 14.393 1.00 97.25 86 ASP A CA 1
ATOM 678 C C . ASP A 1 86 ? -6.732 3.434 15.737 1.00 97.25 86 ASP A C 1
ATOM 680 O O . ASP A 1 86 ? -7.372 3.476 16.783 1.00 97.25 86 ASP A O 1
ATOM 684 N N . GLN A 1 87 ? -5.397 3.395 15.747 1.00 97.06 87 GLN A N 1
ATOM 685 C CA . GLN A 1 87 ? -4.620 3.275 16.979 1.00 97.06 87 GLN A CA 1
ATOM 686 C C . GLN A 1 87 ? -4.902 4.414 17.974 1.00 97.06 87 GLN A C 1
ATOM 688 O O . GLN A 1 87 ? -4.959 4.191 19.187 1.00 97.06 87 GLN A O 1
ATOM 693 N N . VAL A 1 88 ? -5.051 5.652 17.492 1.00 97.75 88 VAL A N 1
ATOM 694 C CA . VAL A 1 88 ? -5.413 6.793 18.347 1.00 97.75 88 VAL A CA 1
ATOM 695 C C . VAL A 1 88 ? -6.808 6.595 18.951 1.00 97.75 88 VAL A C 1
ATOM 697 O O . VAL A 1 88 ? -6.953 6.718 20.170 1.00 97.75 88 VAL A O 1
ATOM 700 N N . ARG A 1 89 ? -7.799 6.211 18.136 1.00 97.88 89 ARG A N 1
ATOM 701 C CA . ARG A 1 89 ? -9.170 5.913 18.582 1.00 97.88 89 ARG A CA 1
ATOM 702 C C . ARG A 1 89 ? -9.196 4.798 19.632 1.00 97.88 89 ARG A C 1
ATOM 704 O O . ARG A 1 89 ? -9.833 4.948 20.678 1.00 97.88 89 ARG A O 1
ATOM 711 N N . ASP A 1 90 ? -8.475 3.710 19.389 1.00 97.62 90 ASP A N 1
ATOM 712 C CA . ASP A 1 90 ? -8.406 2.549 20.277 1.00 97.62 90 ASP A CA 1
ATOM 713 C C . ASP A 1 90 ? -7.816 2.927 21.633 1.00 97.62 90 ASP A C 1
ATOM 715 O O . ASP A 1 90 ? -8.357 2.573 22.685 1.00 97.62 90 ASP A O 1
ATOM 719 N N . ASN A 1 91 ? -6.738 3.715 21.627 1.00 97.56 91 ASN A N 1
ATOM 720 C CA . ASN A 1 91 ? -6.127 4.234 22.846 1.00 97.56 91 ASN A CA 1
ATOM 721 C C . ASN A 1 91 ? -7.109 5.097 23.647 1.00 97.56 91 ASN A C 1
ATOM 723 O O . ASN A 1 91 ? -7.173 4.969 24.874 1.00 97.56 91 ASN A O 1
ATOM 727 N N . THR A 1 92 ? -7.903 5.939 22.983 1.00 98.00 92 THR A N 1
ATOM 728 C CA . THR A 1 92 ? -8.934 6.749 23.645 1.00 98.00 92 THR A CA 1
ATOM 729 C C . THR A 1 92 ? -10.042 5.879 24.230 1.00 98.00 92 THR A C 1
ATOM 731 O O . THR A 1 92 ? -10.429 6.089 25.382 1.00 98.00 92 THR A O 1
ATOM 734 N N . TYR A 1 93 ? -10.524 4.864 23.506 1.00 97.88 93 TYR A N 1
ATOM 735 C CA . TYR A 1 93 ? -11.535 3.933 24.016 1.00 97.88 93 TYR A CA 1
ATOM 736 C C . TYR A 1 93 ? -11.025 3.140 25.233 1.00 97.88 93 TYR A C 1
ATOM 738 O O . TYR A 1 93 ? -11.699 3.073 26.270 1.00 97.88 93 TYR A O 1
ATOM 746 N N . ILE A 1 94 ? -9.806 2.598 25.154 1.00 96.75 94 ILE A N 1
ATOM 747 C CA . ILE A 1 94 ? -9.147 1.887 26.259 1.00 96.75 94 ILE A CA 1
ATOM 748 C C . ILE A 1 94 ? -8.941 2.826 27.455 1.00 96.75 94 ILE A C 1
ATOM 750 O O . ILE A 1 94 ? -9.207 2.442 28.600 1.00 96.75 94 ILE A O 1
ATOM 754 N N . GLY A 1 95 ? -8.511 4.065 27.207 1.00 97.25 95 GLY A N 1
ATOM 755 C CA . GLY A 1 95 ? -8.328 5.097 28.226 1.00 97.25 95 GLY A CA 1
ATOM 756 C C . GLY A 1 95 ? -9.634 5.462 28.933 1.00 97.25 95 GLY A C 1
ATOM 757 O O . GLY A 1 95 ? -9.682 5.469 30.165 1.00 97.25 95 GLY A O 1
ATOM 758 N N . LEU A 1 96 ? -10.710 5.678 28.170 1.00 97.81 96 LEU A N 1
ATOM 759 C CA . LEU A 1 96 ? -12.059 5.917 28.684 1.00 97.81 96 LEU A CA 1
ATOM 760 C C . LEU A 1 96 ? -12.504 4.771 29.595 1.00 97.81 96 LEU A C 1
ATOM 762 O O . LEU A 1 96 ? -12.862 5.003 30.751 1.00 97.81 96 LEU A O 1
ATOM 766 N N . ARG A 1 97 ? -12.422 3.527 29.109 1.00 97.31 97 ARG A N 1
ATOM 767 C CA . ARG A 1 97 ? -12.803 2.343 29.887 1.00 97.31 97 ARG A CA 1
ATOM 768 C C . ARG A 1 97 ? -12.009 2.251 31.189 1.00 97.31 97 ARG A C 1
ATOM 770 O O . ARG A 1 97 ? -12.591 2.089 32.260 1.00 97.31 97 ARG A O 1
ATOM 777 N N . THR A 1 98 ? -10.689 2.394 31.101 1.00 97.62 98 THR A N 1
ATOM 778 C CA . THR A 1 98 ? -9.781 2.304 32.252 1.00 97.62 98 THR A CA 1
ATOM 779 C C . THR A 1 98 ? -10.093 3.376 33.297 1.00 97.62 98 THR A C 1
ATOM 781 O O . THR A 1 98 ? -10.115 3.088 34.495 1.00 97.62 98 THR A O 1
ATOM 784 N N . MET A 1 99 ? -10.382 4.607 32.864 1.00 97.81 99 MET A N 1
ATOM 785 C CA . MET A 1 99 ? -10.752 5.700 33.761 1.00 97.81 99 MET A CA 1
ATOM 786 C C . MET A 1 99 ? -12.070 5.413 34.489 1.00 97.81 99 MET A C 1
ATOM 788 O O . MET A 1 99 ? -12.135 5.566 35.711 1.00 97.81 99 MET A O 1
ATOM 792 N N . VAL A 1 100 ? -13.098 4.942 33.778 1.00 97.88 100 VAL A N 1
ATOM 793 C CA . VAL A 1 100 ? -14.388 4.586 34.390 1.00 97.88 100 VAL A CA 1
ATOM 794 C C . VAL A 1 100 ? -14.220 3.435 35.393 1.00 97.88 100 VAL A C 1
ATOM 796 O O . VAL A 1 100 ? -14.741 3.510 36.508 1.00 97.88 100 VAL A O 1
ATOM 799 N N . GLU A 1 101 ? -13.447 2.397 35.054 1.00 97.88 101 GLU A N 1
ATOM 800 C CA . GLU A 1 101 ? -13.138 1.291 35.972 1.00 97.88 101 GLU A CA 1
ATOM 801 C C . GLU A 1 101 ? -12.414 1.774 37.241 1.00 97.88 101 GLU A C 1
ATOM 803 O O . GLU A 1 101 ? -12.749 1.345 38.350 1.00 97.88 101 GLU A O 1
ATOM 808 N N . ALA A 1 102 ? -11.446 2.685 37.103 1.00 97.94 102 ALA A N 1
ATOM 809 C CA . ALA A 1 102 ? -10.728 3.263 38.235 1.00 97.94 102 ALA A CA 1
ATOM 810 C C . ALA A 1 102 ? -11.664 4.073 39.146 1.00 97.94 102 ALA A C 1
ATOM 812 O O . ALA A 1 102 ? -11.688 3.855 40.361 1.00 97.94 102 ALA A O 1
ATOM 813 N N . LEU A 1 103 ? -12.490 4.952 38.572 1.00 97.62 103 LEU A N 1
ATOM 814 C CA . LEU A 1 103 ? -13.453 5.770 39.316 1.00 97.62 103 LEU A CA 1
ATOM 815 C C . LEU A 1 103 ? -14.493 4.918 40.056 1.00 97.62 103 LEU A C 1
ATOM 817 O O . LEU A 1 103 ? -14.839 5.235 41.195 1.00 97.62 103 LEU A O 1
ATOM 821 N N . GLY A 1 104 ? -14.900 3.782 39.485 1.00 97.19 104 GLY A N 1
ATOM 822 C CA . GLY A 1 104 ? -15.762 2.807 40.159 1.00 97.19 104 GLY A CA 1
ATOM 823 C C . GLY A 1 104 ? -15.144 2.170 41.413 1.00 97.19 104 GLY A C 1
ATOM 824 O O . GLY A 1 104 ? -15.868 1.719 42.299 1.00 97.19 104 GLY A O 1
ATOM 825 N N . ARG A 1 105 ? -13.809 2.149 41.535 1.00 96.19 105 ARG A N 1
ATOM 826 C CA . ARG A 1 105 ? -13.093 1.548 42.679 1.00 96.19 105 ARG A CA 1
ATOM 827 C C . ARG A 1 105 ? -12.666 2.582 43.714 1.00 96.19 105 ARG A C 1
ATOM 829 O O . ARG A 1 105 ? -12.863 2.371 44.914 1.00 96.19 105 ARG A O 1
ATOM 836 N N . VAL A 1 106 ? -12.089 3.695 43.261 1.00 95.75 106 VAL A N 1
ATOM 837 C CA . VAL A 1 106 ? -11.425 4.683 44.132 1.00 95.75 106 VAL A CA 1
ATOM 838 C C . VAL A 1 106 ? -12.087 6.063 44.141 1.00 95.75 106 VAL A C 1
ATOM 840 O O . VAL A 1 106 ? -11.672 6.909 44.926 1.00 95.75 106 VAL A O 1
ATOM 843 N N . GLY A 1 107 ? -13.110 6.296 43.312 1.00 95.00 107 GLY A N 1
ATOM 844 C CA . GLY A 1 107 ? -13.782 7.593 43.190 1.00 95.00 107 GLY A CA 1
ATOM 845 C C . GLY A 1 107 ? -14.669 7.977 44.380 1.00 95.00 107 GLY A C 1
ATOM 846 O O . GLY A 1 107 ? -14.759 7.277 45.393 1.00 95.00 107 GLY A O 1
ATOM 847 N N . THR A 1 108 ? -15.357 9.110 44.252 1.00 97.44 108 THR A N 1
ATOM 848 C CA . THR A 1 108 ? -16.372 9.565 45.219 1.00 97.44 108 THR A CA 1
ATOM 849 C C . THR A 1 108 ? -17.587 8.631 45.244 1.00 97.44 108 THR A C 1
ATOM 851 O O . THR A 1 108 ? -17.776 7.822 44.340 1.00 97.44 108 THR A O 1
ATOM 854 N N . ALA A 1 109 ? -18.457 8.749 46.254 1.00 97.12 109 ALA A N 1
ATOM 855 C CA . ALA A 1 109 ? -19.677 7.936 46.325 1.00 97.12 109 ALA A CA 1
ATOM 856 C C . ALA A 1 109 ? -20.552 8.065 45.061 1.00 97.12 109 ALA A C 1
ATOM 858 O O . ALA A 1 109 ? -21.033 7.057 44.555 1.00 97.12 109 ALA A O 1
ATOM 859 N N . ALA A 1 110 ? -20.681 9.278 44.509 1.00 96.81 110 ALA A N 1
ATOM 860 C CA . ALA A 1 110 ? -21.415 9.519 43.266 1.00 96.81 110 ALA A CA 1
ATOM 861 C C . ALA A 1 110 ? -20.745 8.846 42.055 1.00 96.81 110 ALA A C 1
ATOM 863 O O . ALA A 1 110 ? -21.411 8.213 41.243 1.00 96.81 110 ALA A O 1
ATOM 864 N N . GLN A 1 111 ? -19.414 8.911 41.961 1.00 97.31 111 GLN A N 1
ATOM 865 C CA . GLN A 1 111 ? -18.660 8.260 40.884 1.00 97.31 111 GLN A CA 1
ATOM 866 C C . GLN A 1 111 ? -18.733 6.731 40.961 1.00 97.31 111 GLN A C 1
ATOM 868 O O . GLN A 1 111 ? -18.873 6.068 39.935 1.00 97.31 111 GLN A O 1
ATOM 873 N N . LYS A 1 112 ? -18.678 6.163 42.170 1.00 97.75 112 LYS A N 1
ATOM 874 C CA . LYS A 1 112 ? -18.821 4.717 42.387 1.00 97.75 112 LYS A CA 1
ATOM 875 C C . LYS A 1 112 ? -20.208 4.198 42.013 1.00 97.75 112 LYS A C 1
ATOM 877 O O . LYS A 1 112 ? -20.309 3.059 41.573 1.00 97.75 112 LYS A O 1
ATOM 882 N N . ASP A 1 113 ? -21.244 5.018 42.173 1.00 97.31 113 ASP A N 1
ATOM 883 C CA . ASP A 1 113 ? -22.609 4.682 41.759 1.00 97.31 113 ASP A CA 1
ATOM 884 C C . ASP A 1 113 ? -22.810 4.798 40.234 1.00 97.31 113 ASP A C 1
ATOM 886 O O . ASP A 1 113 ? -23.450 3.940 39.629 1.00 97.31 113 ASP A O 1
ATOM 890 N N . ALA A 1 114 ? -22.211 5.811 39.599 1.00 97.62 114 ALA A N 1
ATOM 891 C CA . ALA A 1 114 ? -22.307 6.051 38.156 1.00 97.62 114 ALA A CA 1
ATOM 892 C C . ALA A 1 114 ? -21.509 5.047 37.301 1.00 97.62 114 ALA A C 1
ATOM 894 O O . ALA A 1 114 ? -21.994 4.560 36.277 1.00 97.62 114 ALA A O 1
ATOM 895 N N . ALA A 1 115 ? -20.283 4.703 37.713 1.00 97.88 115 ALA A N 1
ATOM 896 C CA . ALA A 1 115 ? -19.365 3.892 36.906 1.00 97.88 115 ALA A CA 1
ATOM 897 C C . ALA A 1 115 ? -19.935 2.532 36.444 1.00 97.88 115 ALA A C 1
ATOM 899 O O . ALA A 1 115 ? -19.771 2.204 35.267 1.00 97.88 115 ALA A O 1
ATOM 900 N N . PRO A 1 116 ? -20.633 1.735 37.281 1.00 97.88 116 PRO A N 1
ATOM 901 C CA . PRO A 1 116 ? -21.208 0.462 36.850 1.00 97.88 116 PRO A CA 1
ATOM 902 C C . PRO A 1 116 ? -22.187 0.581 35.675 1.00 97.88 116 PRO A C 1
ATOM 904 O O . PRO A 1 116 ? -22.203 -0.318 34.834 1.00 97.88 116 PRO A O 1
ATOM 907 N N . ARG A 1 117 ? -22.965 1.673 35.592 1.00 97.81 117 ARG A N 1
ATOM 908 C CA . ARG A 1 117 ? -23.931 1.911 34.504 1.00 97.81 117 ARG A CA 1
ATOM 909 C C . ARG A 1 117 ? -23.226 2.204 33.183 1.00 97.81 117 ARG A C 1
ATOM 911 O O . ARG A 1 117 ? -23.547 1.585 32.173 1.00 97.81 117 ARG A O 1
ATOM 918 N N . VAL A 1 118 ? -22.199 3.054 33.209 1.00 97.38 118 VAL A N 1
ATOM 919 C CA . VAL A 1 118 ? -21.368 3.337 32.026 1.00 97.38 118 VAL A CA 1
ATOM 920 C C . VAL A 1 118 ? -20.610 2.087 31.571 1.00 97.38 118 VAL A C 1
ATOM 922 O O . VAL A 1 118 ? -20.621 1.761 30.388 1.00 97.38 118 VAL A O 1
ATOM 925 N N . LEU A 1 119 ? -20.018 1.321 32.494 1.00 97.31 119 LEU A N 1
ATOM 926 C CA . LEU A 1 119 ? -19.338 0.065 32.147 1.00 97.31 119 LEU A CA 1
ATOM 927 C C . LEU A 1 119 ? -20.293 -0.991 31.594 1.00 97.31 119 LEU A C 1
ATOM 929 O O . LEU A 1 119 ? -19.870 -1.823 30.794 1.00 97.31 119 LEU A O 1
ATOM 933 N N . GLN A 1 120 ? -21.553 -0.992 32.033 1.00 96.94 120 GLN A N 1
ATOM 934 C CA . GLN A 1 120 ? -22.562 -1.870 31.456 1.00 96.94 120 GLN A CA 1
ATOM 935 C C . GLN A 1 120 ? -22.845 -1.482 30.005 1.00 96.94 120 GLN A C 1
ATOM 937 O O . GLN A 1 120 ? -22.745 -2.350 29.148 1.00 96.94 120 GLN A O 1
ATOM 942 N N . ALA A 1 121 ? -23.049 -0.194 29.713 1.00 95.06 121 ALA A N 1
ATOM 943 C CA . ALA A 1 121 ? -23.217 0.270 28.336 1.00 95.06 121 ALA A CA 1
ATOM 944 C C . ALA A 1 121 ? -22.020 -0.117 27.446 1.00 95.06 121 ALA A C 1
ATOM 946 O O . ALA A 1 121 ? -22.207 -0.650 26.357 1.00 95.06 121 ALA A O 1
ATOM 947 N N . MET A 1 122 ? -20.782 0.052 27.929 1.00 95.31 122 MET A N 1
ATOM 948 C CA . MET A 1 122 ? -19.584 -0.371 27.182 1.00 95.31 122 MET A CA 1
ATOM 949 C C . MET A 1 122 ? -19.552 -1.885 26.909 1.00 95.31 122 MET A C 1
ATOM 951 O O . MET A 1 122 ? -19.058 -2.305 25.866 1.00 95.31 122 MET A O 1
ATOM 955 N N . ARG A 1 123 ? -20.083 -2.715 27.820 1.00 94.81 123 ARG A N 1
ATOM 956 C CA . ARG A 1 123 ? -20.223 -4.165 27.599 1.00 94.81 123 ARG A CA 1
ATOM 957 C C . ARG A 1 123 ? -21.330 -4.498 26.602 1.00 94.81 123 ARG A C 1
ATOM 959 O O . ARG A 1 123 ? -21.141 -5.404 25.797 1.00 94.81 123 ARG A O 1
ATOM 966 N N . ASP A 1 124 ? -22.451 -3.788 26.657 1.00 94.50 124 ASP A N 1
ATOM 967 C CA . ASP A 1 124 ? -23.629 -4.061 25.828 1.00 94.50 124 ASP A CA 1
ATOM 968 C C . ASP A 1 124 ? -23.363 -3.791 24.340 1.00 94.50 124 ASP A C 1
ATOM 970 O O . ASP A 1 124 ? -23.812 -4.560 23.495 1.00 94.50 124 ASP A O 1
ATOM 974 N N . TYR A 1 125 ? -22.577 -2.755 24.024 1.00 92.75 125 TYR A N 1
ATOM 975 C CA . TYR A 1 125 ? -22.187 -2.424 22.645 1.00 92.75 125 TYR A CA 1
ATOM 976 C C . TYR A 1 125 ? -20.968 -3.196 22.124 1.00 92.75 125 TYR A C 1
ATOM 978 O O . TYR A 1 125 ? -20.616 -3.040 20.962 1.00 92.75 125 TYR A O 1
ATOM 986 N N . GLN A 1 126 ? -20.329 -4.026 22.958 1.00 90.25 126 GLN A N 1
ATOM 987 C CA . GLN A 1 126 ? -19.318 -5.015 22.548 1.00 90.25 126 GLN A CA 1
ATOM 988 C C . GLN A 1 126 ? -18.148 -4.484 21.693 1.00 90.25 126 GLN A C 1
ATOM 990 O O . GLN A 1 126 ? -17.566 -5.242 20.922 1.00 90.25 126 GLN A O 1
ATOM 995 N N . VAL A 1 127 ? -17.757 -3.215 21.861 1.00 91.69 127 VAL A N 1
ATOM 996 C CA . VAL A 1 127 ? -16.638 -2.613 21.111 1.00 91.69 127 VAL A CA 1
ATOM 997 C C . VAL A 1 127 ? -15.355 -3.428 21.311 1.00 91.69 127 VAL A C 1
ATOM 999 O O . VAL A 1 127 ? -14.916 -3.630 22.454 1.00 91.69 127 VAL A O 1
ATOM 1002 N N . SER A 1 128 ? -14.739 -3.852 20.204 1.00 90.75 128 SER A N 1
ATOM 1003 C CA . SER A 1 128 ? -13.520 -4.656 20.193 1.00 90.75 128 SER A CA 1
ATOM 1004 C C . SER A 1 128 ? -12.453 -4.041 19.290 1.00 90.75 128 SER A C 1
ATOM 1006 O O . SER A 1 128 ? -12.563 -4.115 18.080 1.00 90.75 128 SER A O 1
ATOM 1008 N N . VAL A 1 129 ? -11.342 -3.573 19.864 1.00 88.00 129 VAL A N 1
ATOM 1009 C CA . VAL A 1 129 ? -10.193 -2.955 19.145 1.00 88.00 129 VAL A CA 1
ATOM 1010 C C . VAL A 1 129 ? -9.419 -3.906 18.212 1.00 88.00 129 VAL A C 1
ATOM 1012 O O . VAL A 1 129 ? -8.336 -3.609 17.728 1.00 88.00 129 VAL A O 1
ATOM 1015 N N . THR A 1 130 ? -9.899 -5.137 18.047 1.00 88.50 130 THR A N 1
ATOM 1016 C CA . THR A 1 130 ? -9.296 -6.139 17.148 1.00 88.50 130 THR A CA 1
ATOM 1017 C C . THR A 1 130 ? -10.223 -6.515 15.999 1.00 88.50 130 THR A C 1
ATOM 1019 O O . THR A 1 130 ? -9.908 -7.418 15.222 1.00 88.50 130 THR A O 1
ATOM 1022 N N . GLU A 1 131 ? -11.403 -5.897 15.932 1.00 88.75 131 GLU A N 1
ATOM 1023 C CA . GLU A 1 131 ? -12.381 -6.184 14.895 1.00 88.75 131 GLU A CA 1
ATOM 1024 C C . GLU A 1 131 ? -12.073 -5.429 13.595 1.00 88.75 131 GLU A C 1
ATOM 1026 O O . GLU A 1 131 ? -11.066 -4.741 13.449 1.00 88.75 131 GLU A O 1
ATOM 1031 N N . ASN A 1 132 ? -12.916 -5.620 12.582 1.00 92.31 132 ASN A N 1
ATOM 1032 C CA . ASN A 1 132 ? -12.791 -4.855 11.349 1.00 92.31 132 ASN A CA 1
ATOM 1033 C C . ASN A 1 132 ? -13.124 -3.375 11.605 1.00 92.31 132 ASN A C 1
ATOM 1035 O O . ASN A 1 132 ? -14.143 -3.091 12.230 1.00 92.31 132 ASN A O 1
ATOM 1039 N N . TYR A 1 133 ? -12.345 -2.452 11.028 1.00 91.62 133 TYR A N 1
ATOM 1040 C CA . TYR A 1 133 ? -12.509 -1.006 11.223 1.00 91.62 133 TYR A CA 1
ATOM 1041 C C . TYR A 1 133 ? -13.948 -0.491 11.047 1.00 91.62 133 TYR A C 1
ATOM 1043 O O . TYR A 1 133 ? -14.372 0.398 11.782 1.00 91.62 133 TYR A O 1
ATOM 1051 N N . GLU A 1 134 ? -14.720 -1.021 10.090 1.00 91.12 134 GLU A N 1
ATOM 1052 C CA . GLU A 1 134 ? -16.104 -0.582 9.849 1.00 91.12 134 GLU A CA 1
ATOM 1053 C C . GLU A 1 134 ? -17.077 -1.078 10.928 1.00 91.12 134 GLU A C 1
ATOM 1055 O O . GLU A 1 134 ? -17.976 -0.338 11.344 1.00 91.12 134 GLU A O 1
ATOM 1060 N N . LEU A 1 135 ? -16.882 -2.311 11.406 1.00 93.44 135 LEU A N 1
ATOM 1061 C CA . LEU A 1 135 ? -17.666 -2.870 12.509 1.00 93.44 135 LEU A CA 1
ATOM 1062 C C . LEU A 1 135 ? -17.366 -2.116 13.801 1.00 93.44 135 LEU A C 1
ATOM 1064 O O . LEU A 1 135 ? -18.294 -1.630 14.448 1.00 93.44 135 LEU A O 1
ATOM 1068 N N . GLU A 1 136 ? -16.084 -1.902 14.096 1.00 93.94 136 GLU A N 1
ATOM 1069 C CA . GLU A 1 136 ? -15.667 -1.140 15.269 1.00 93.94 136 GLU A CA 1
ATOM 1070 C C . GLU A 1 136 ? -16.239 0.273 15.249 1.00 93.94 136 GLU A C 1
ATOM 1072 O O . GLU A 1 136 ? -16.835 0.735 16.223 1.00 93.94 136 GLU A O 1
ATOM 1077 N N . SER A 1 137 ? -16.147 0.941 14.095 1.00 95.38 137 SER A N 1
ATOM 1078 C CA . SER A 1 137 ? -16.663 2.298 13.942 1.00 95.38 137 SER A CA 1
ATOM 1079 C C . SER A 1 137 ? -18.177 2.375 14.148 1.00 95.38 137 SER A C 1
ATOM 1081 O O . SER A 1 137 ? -18.688 3.400 14.609 1.00 95.38 137 SER A O 1
ATOM 1083 N N . THR A 1 138 ? -18.900 1.301 13.816 1.00 95.44 138 THR A N 1
ATOM 1084 C CA . THR A 1 138 ? -20.345 1.180 14.045 1.00 95.44 138 THR A CA 1
ATOM 1085 C C . THR A 1 138 ? -20.646 1.002 15.530 1.00 95.44 138 THR A C 1
ATOM 1087 O O . THR A 1 138 ? -21.472 1.740 16.074 1.00 95.44 138 THR A O 1
ATOM 1090 N N . HIS A 1 139 ? -19.952 0.086 16.208 1.00 96.50 139 HIS A N 1
ATOM 1091 C CA . HIS A 1 139 ? -20.125 -0.148 17.643 1.00 96.50 139 HIS A CA 1
ATOM 1092 C C . HIS A 1 139 ? -19.762 1.089 18.472 1.00 96.50 139 HIS A C 1
ATOM 1094 O O . HIS A 1 139 ? -20.518 1.485 19.361 1.00 96.50 139 HIS A O 1
ATOM 1100 N N . ILE A 1 140 ? -18.654 1.761 18.144 1.00 97.06 140 ILE A N 1
ATOM 1101 C CA . ILE A 1 140 ? -18.229 2.998 18.810 1.00 97.06 140 ILE A CA 1
ATOM 1102 C C . ILE A 1 140 ? -19.257 4.111 18.599 1.00 97.06 140 ILE A C 1
ATOM 1104 O O . ILE A 1 140 ? -19.608 4.799 19.557 1.00 97.06 140 ILE A O 1
ATOM 1108 N N . ALA A 1 141 ? -19.791 4.278 17.385 1.00 96.88 141 ALA A N 1
ATOM 1109 C CA . ALA A 1 141 ? -20.815 5.289 17.120 1.00 96.88 141 ALA A CA 1
ATOM 1110 C C . ALA A 1 141 ? -22.092 5.054 17.943 1.00 96.88 141 ALA A C 1
ATOM 1112 O O . ALA A 1 141 ? -22.632 5.998 18.524 1.00 96.88 141 ALA A O 1
ATOM 1113 N N . GLN A 1 142 ? -22.550 3.803 18.030 1.00 96.50 142 GLN A N 1
ATOM 1114 C CA . GLN A 1 142 ? -23.720 3.433 18.826 1.00 96.50 142 GLN A CA 1
ATOM 1115 C C . GLN A 1 142 ? -23.478 3.625 20.331 1.00 96.50 142 GLN A C 1
ATOM 1117 O O . GLN A 1 142 ? -24.322 4.198 21.023 1.00 96.50 142 GLN A O 1
ATOM 1122 N N . LEU A 1 143 ? -22.300 3.233 20.829 1.00 97.50 143 LEU A N 1
ATOM 1123 C CA . LEU A 1 143 ? -21.898 3.476 22.213 1.00 97.50 143 LEU A CA 1
ATOM 1124 C C . LEU A 1 143 ? -21.896 4.975 22.533 1.00 97.50 143 LEU A C 1
ATOM 1126 O O . LEU A 1 143 ? -22.492 5.384 23.526 1.00 97.50 143 LEU A O 1
ATOM 1130 N N . ILE A 1 144 ? -21.266 5.804 21.696 1.00 97.56 144 ILE A N 1
ATOM 1131 C CA . ILE A 1 144 ? -21.224 7.261 21.888 1.00 97.56 144 ILE A CA 1
ATOM 1132 C C . ILE A 1 144 ? -22.636 7.839 21.922 1.00 97.56 144 ILE A C 1
ATOM 1134 O O . ILE A 1 144 ? -22.951 8.598 22.835 1.00 97.56 144 ILE A O 1
ATOM 1138 N N . GLN A 1 145 ? -23.499 7.450 20.978 1.00 96.75 145 GLN A N 1
ATOM 1139 C CA . GLN A 1 145 ? -24.887 7.908 20.952 1.00 96.75 145 GLN A CA 1
ATOM 1140 C C . GLN A 1 145 ? -25.601 7.601 22.273 1.00 96.75 145 GLN A C 1
ATOM 1142 O O . GLN A 1 145 ? -26.355 8.432 22.775 1.00 96.75 145 GLN A O 1
ATOM 1147 N N . GLN A 1 146 ? -25.339 6.435 22.864 1.00 96.50 146 GLN A N 1
ATOM 1148 C CA . GLN A 1 146 ? -25.914 6.062 24.148 1.00 96.50 146 GLN A CA 1
ATOM 1149 C C . GLN A 1 146 ? -25.310 6.844 25.328 1.00 96.50 146 GLN A C 1
ATOM 1151 O O . GLN A 1 146 ? -26.042 7.206 26.250 1.00 96.50 146 GLN A O 1
ATOM 1156 N N . LEU A 1 147 ? -24.000 7.115 25.316 1.00 97.25 147 LEU A N 1
ATOM 1157 C CA . LEU A 1 147 ? -23.310 7.891 26.357 1.00 97.25 147 LEU A CA 1
ATOM 1158 C C . LEU A 1 147 ? -23.673 9.386 26.329 1.00 97.25 147 LEU A C 1
ATOM 1160 O O . LEU A 1 147 ? -23.549 10.066 27.343 1.00 97.25 147 LEU A O 1
ATOM 1164 N N . GLU A 1 148 ? -24.141 9.900 25.191 1.00 96.12 148 GLU A N 1
ATOM 1165 C CA . GLU A 1 148 ? -24.577 11.292 25.020 1.00 96.12 148 GLU A CA 1
ATOM 1166 C C . GLU A 1 148 ? -26.047 11.535 25.422 1.00 96.12 148 GLU A C 1
ATOM 1168 O O . GLU A 1 148 ? -26.503 12.680 25.424 1.00 96.12 148 GLU A O 1
ATOM 1173 N N . VAL A 1 149 ? -26.798 10.490 25.795 1.00 95.94 149 VAL A N 1
ATOM 1174 C CA . VAL A 1 149 ? -28.224 10.580 26.159 1.00 95.94 149 VAL A CA 1
ATOM 1175 C C . VAL A 1 149 ? -28.436 10.265 27.646 1.00 95.94 149 VAL A C 1
ATOM 1177 O O . VAL A 1 149 ? -27.778 9.402 28.228 1.00 95.94 149 VAL A O 1
ATOM 1180 N N . SER A 1 150 ? -29.365 10.976 28.295 1.00 94.06 150 SER A N 1
ATOM 1181 C CA . SER A 1 150 ? -29.729 10.733 29.702 1.00 94.06 150 SER A CA 1
ATOM 1182 C C . SER A 1 150 ? -30.342 9.328 29.873 1.00 94.06 150 SER A C 1
ATOM 1184 O O . SER A 1 150 ? -31.107 8.890 29.008 1.00 94.06 150 SER A O 1
ATOM 1186 N N . PRO A 1 151 ? -30.028 8.592 30.957 1.00 95.31 151 PRO A N 1
ATOM 1187 C CA . PRO A 1 151 ? -29.279 9.026 32.147 1.00 95.31 151 PRO A CA 1
ATOM 1188 C C . PRO A 1 151 ? -27.749 8.937 32.033 1.00 95.31 151 PRO A C 1
ATOM 1190 O O . PRO A 1 151 ? -27.044 9.466 32.887 1.00 95.31 151 PRO A O 1
ATOM 1193 N N . LEU A 1 152 ? -27.206 8.303 30.990 1.00 96.38 152 LEU A N 1
ATOM 1194 C CA . LEU A 1 152 ? -25.763 8.050 30.905 1.00 96.38 152 LEU A CA 1
ATOM 1195 C C . LEU A 1 152 ? -24.942 9.318 30.657 1.00 96.38 152 LEU A C 1
ATOM 1197 O O . LEU A 1 152 ? -23.820 9.405 31.145 1.00 96.38 152 LEU A O 1
ATOM 1201 N N . ALA A 1 153 ? -25.512 10.330 30.005 1.00 97.56 153 ALA A N 1
ATOM 1202 C CA . ALA A 1 153 ? -24.883 11.648 29.895 1.00 97.56 153 ALA A CA 1
ATOM 1203 C C . ALA A 1 153 ? -24.598 12.290 31.272 1.00 97.56 153 ALA A C 1
ATOM 1205 O O . ALA A 1 153 ? -23.543 12.905 31.482 1.00 97.56 153 ALA A O 1
ATOM 1206 N N . ASP A 1 154 ? -25.510 12.110 32.232 1.00 97.88 154 ASP A N 1
ATOM 1207 C CA . ASP A 1 154 ? -25.378 12.627 33.598 1.00 97.88 154 ASP A CA 1
ATOM 1208 C C . ASP A 1 154 ? -24.312 11.834 34.377 1.00 97.88 154 ASP A C 1
ATOM 1210 O O . ASP A 1 154 ? -23.485 12.407 35.098 1.00 97.88 154 ASP A O 1
ATOM 1214 N N . ASP A 1 155 ? -24.262 10.515 34.165 1.00 97.81 155 ASP A N 1
ATOM 1215 C CA . ASP A 1 155 ? -23.216 9.641 34.704 1.00 97.81 155 ASP A CA 1
ATOM 1216 C C . ASP A 1 155 ? -21.830 9.995 34.123 1.00 97.81 155 ASP A C 1
ATOM 1218 O O . ASP A 1 155 ? -20.860 10.122 34.873 1.00 97.81 155 ASP A O 1
ATOM 1222 N N . CYS A 1 156 ? -21.717 10.240 32.812 1.00 97.56 156 CYS A N 1
ATOM 1223 C CA . CYS A 1 156 ? -20.479 10.686 32.161 1.00 97.56 156 CYS A CA 1
ATOM 1224 C C . CYS A 1 156 ? -19.984 12.031 32.709 1.00 97.56 156 CYS A C 1
ATOM 1226 O O . CYS A 1 156 ? -18.778 12.210 32.912 1.00 97.56 156 CYS A O 1
ATOM 1228 N N . THR A 1 157 ? -20.906 12.948 33.011 1.00 97.94 157 THR A N 1
ATOM 1229 C CA . THR A 1 157 ? -20.595 14.228 33.664 1.00 97.94 157 THR A CA 1
ATOM 1230 C C . THR A 1 157 ? -20.106 14.012 35.098 1.00 97.94 157 THR A C 1
ATOM 1232 O O . THR A 1 157 ? -19.083 14.572 35.491 1.00 97.94 157 THR A O 1
ATOM 1235 N N . THR A 1 158 ? -20.768 13.138 35.862 1.00 98.06 158 THR A N 1
ATOM 1236 C CA . THR A 1 158 ? -20.367 12.763 37.232 1.00 98.06 158 THR A CA 1
ATOM 1237 C C . THR A 1 158 ? -18.971 12.130 37.272 1.00 98.06 158 THR A C 1
ATOM 1239 O O . THR A 1 158 ? -18.185 12.367 38.195 1.00 98.06 158 THR A O 1
ATOM 1242 N N . LEU A 1 159 ? -18.637 11.340 36.252 1.00 97.94 159 LEU A N 1
ATOM 1243 C CA . LEU A 1 159 ? -17.336 10.693 36.083 1.00 97.94 159 LEU A CA 1
ATOM 1244 C C . LEU A 1 159 ? -16.275 11.611 35.456 1.00 97.94 159 LEU A C 1
ATOM 1246 O O . LEU A 1 159 ? -15.116 11.218 35.388 1.00 97.94 159 LEU A O 1
ATOM 1250 N N . ALA A 1 160 ? -16.643 12.825 35.033 1.00 97.06 160 ALA A N 1
ATOM 1251 C CA . ALA A 1 160 ? -15.769 13.770 34.337 1.00 97.06 160 ALA A CA 1
ATOM 1252 C C . ALA A 1 160 ? -15.108 13.192 33.063 1.00 97.06 160 ALA A C 1
ATOM 1254 O O . ALA A 1 160 ? -13.982 13.554 32.727 1.00 97.06 160 ALA A O 1
ATOM 1255 N N . VAL A 1 161 ? -15.814 12.314 32.336 1.00 97.75 161 VAL A N 1
ATOM 1256 C CA . VAL A 1 161 ? -15.319 11.660 31.104 1.00 97.75 161 VAL A CA 1
ATOM 1257 C C . VAL A 1 161 ? -15.911 12.236 29.812 1.00 97.75 161 VAL A C 1
ATOM 1259 O O . VAL A 1 161 ? -15.598 11.763 28.723 1.00 97.75 161 VAL A O 1
ATOM 1262 N N . THR A 1 162 ? -16.748 13.274 29.895 1.00 97.62 162 THR A N 1
ATOM 1263 C CA . THR A 1 162 ? -17.431 13.884 28.737 1.00 97.62 162 THR A CA 1
ATOM 1264 C C . THR A 1 162 ? -16.465 14.343 27.636 1.00 97.62 162 THR A C 1
ATOM 1266 O O . THR A 1 162 ? -16.767 14.218 26.447 1.00 97.62 162 THR A O 1
ATOM 1269 N N . SER A 1 163 ? -15.277 14.835 28.008 1.00 96.75 163 SER A N 1
ATOM 1270 C CA . SER A 1 163 ? -14.234 15.215 27.046 1.00 96.75 163 SER A CA 1
ATOM 1271 C C . SER A 1 163 ? -13.670 14.010 26.289 1.00 96.75 163 SER A C 1
ATOM 1273 O O . SER A 1 163 ? -13.498 14.101 25.078 1.00 96.75 163 SER A O 1
ATOM 1275 N N . LEU A 1 164 ? -13.453 12.876 26.965 1.00 97.12 164 LEU A N 1
ATOM 1276 C CA . LEU A 1 164 ? -12.994 11.633 26.335 1.00 97.12 164 LEU A CA 1
ATOM 1277 C C . LEU A 1 164 ? -14.046 11.061 25.380 1.00 97.12 164 LEU A C 1
ATOM 1279 O O . LEU A 1 164 ? -13.695 10.607 24.298 1.00 97.12 164 LEU A O 1
ATOM 1283 N N . VAL A 1 165 ? -15.335 11.136 25.731 1.00 98.00 165 VAL A N 1
ATOM 1284 C CA . VAL A 1 165 ? -16.430 10.729 24.826 1.00 98.00 165 VAL A CA 1
ATOM 1285 C C . VAL A 1 165 ? -16.456 11.608 23.567 1.00 98.00 165 VAL A C 1
ATOM 1287 O O . VAL A 1 165 ? -16.582 11.100 22.455 1.00 98.00 165 VAL A O 1
ATOM 1290 N N . SER A 1 166 ? -16.266 12.922 23.725 1.00 97.94 166 SER A N 1
ATOM 1291 C CA . SER A 1 166 ? -16.210 13.868 22.597 1.00 97.94 166 SER A CA 1
ATOM 1292 C C . SER A 1 166 ? -14.978 13.647 21.708 1.00 97.94 166 SER A C 1
ATOM 1294 O O . SER A 1 166 ? -15.059 13.748 20.481 1.00 97.94 166 SER A O 1
ATOM 1296 N N . GLN A 1 167 ? -13.837 13.324 22.320 1.00 98.00 167 GLN A N 1
ATOM 1297 C CA . GLN A 1 167 ? -12.607 12.979 21.615 1.00 98.00 167 GLN A CA 1
ATOM 1298 C C . GLN A 1 167 ? -12.785 11.685 20.810 1.00 98.00 167 GLN A C 1
ATOM 1300 O O . GLN A 1 167 ? -12.558 11.696 19.602 1.00 98.00 167 GLN A O 1
ATOM 1305 N N . LEU A 1 168 ? -13.313 10.627 21.437 1.00 98.12 168 LEU A N 1
ATOM 1306 C CA . LEU A 1 168 ? -13.588 9.348 20.779 1.00 98.12 168 LEU A CA 1
ATOM 1307 C C . LEU A 1 168 ? -14.523 9.515 19.572 1.00 98.12 168 LEU A C 1
ATOM 1309 O O . LEU A 1 168 ? -14.327 8.888 18.534 1.00 98.12 168 LEU A O 1
ATOM 1313 N N . LYS A 1 169 ? -15.517 10.406 19.672 1.00 98.25 169 LYS A N 1
ATOM 1314 C CA . LYS A 1 169 ? -16.414 10.754 18.560 1.00 98.25 169 LYS A CA 1
ATOM 1315 C C . LYS A 1 169 ? -15.681 11.370 17.377 1.00 98.25 169 LYS A C 1
ATOM 1317 O O . LYS A 1 169 ? -15.946 10.993 16.237 1.00 98.25 169 LYS A O 1
ATOM 1322 N N . THR A 1 170 ? -14.768 12.293 17.651 1.00 98.19 170 THR A N 1
ATOM 1323 C CA . THR A 1 170 ? -13.967 12.963 16.619 1.00 98.19 170 THR A CA 1
ATOM 1324 C C . THR A 1 170 ? -13.034 11.968 15.929 1.00 98.19 170 THR A C 1
ATOM 1326 O O . THR A 1 170 ? -12.982 11.910 14.703 1.00 98.19 170 THR A O 1
ATOM 1329 N N . GLU A 1 171 ? -12.351 11.132 16.710 1.00 98.06 171 GLU A N 1
ATOM 1330 C CA . GLU A 1 171 ? -11.422 10.113 16.207 1.00 98.06 171 GLU A CA 1
ATOM 1331 C C . GLU A 1 171 ? -12.151 9.035 15.390 1.00 98.06 171 GLU A C 1
ATOM 1333 O O . GLU A 1 171 ? -11.700 8.659 14.309 1.00 98.06 171 GLU A O 1
ATOM 1338 N N . ASN A 1 172 ? -13.341 8.609 15.824 1.00 98.06 172 ASN A N 1
ATOM 1339 C CA . ASN A 1 172 ? -14.168 7.674 15.060 1.00 98.06 172 ASN A CA 1
ATOM 1340 C C . ASN A 1 172 ? -14.595 8.245 13.696 1.00 98.06 172 ASN A C 1
ATOM 1342 O O . ASN A 1 172 ? -14.528 7.561 12.675 1.00 98.06 172 ASN A O 1
ATOM 1346 N N . GLN A 1 173 ? -15.000 9.519 13.657 1.00 97.75 173 GLN A N 1
ATOM 1347 C CA . GLN A 1 173 ? -15.340 10.205 12.405 1.00 97.75 173 GLN A CA 1
ATOM 1348 C C . GLN A 1 173 ? -14.130 10.335 11.473 1.00 97.75 173 GLN A C 1
ATOM 1350 O O . GLN A 1 173 ? -14.278 10.230 10.253 1.00 97.75 173 GLN A O 1
ATOM 1355 N N . GLN A 1 174 ? -12.933 10.536 12.029 1.00 96.94 174 GLN A N 1
ATOM 1356 C CA . GLN A 1 174 ? -11.697 10.579 11.254 1.00 96.94 174 GLN A CA 1
ATOM 1357 C C . GLN A 1 174 ? -11.412 9.230 10.581 1.00 96.94 174 GLN A C 1
ATOM 1359 O O . GLN A 1 174 ? -11.165 9.209 9.374 1.00 96.94 174 GLN A O 1
ATOM 1364 N N . VAL A 1 175 ? -11.520 8.112 11.310 1.00 96.75 175 VAL A N 1
ATOM 1365 C CA . VAL A 1 175 ? -11.357 6.765 10.732 1.00 96.75 175 VAL A CA 1
ATOM 1366 C C . VAL A 1 175 ? -12.376 6.521 9.614 1.00 96.75 175 VAL A C 1
ATOM 1368 O O . VAL A 1 175 ? -11.994 6.142 8.506 1.00 96.75 175 VAL A O 1
ATOM 1371 N N . GLN A 1 176 ? -13.659 6.820 9.850 1.00 96.00 176 GLN A N 1
ATOM 1372 C CA . GLN A 1 176 ? -14.713 6.688 8.833 1.00 96.00 176 GLN A CA 1
ATOM 1373 C C . GLN A 1 176 ? -14.433 7.536 7.580 1.00 96.00 176 GLN A C 1
ATOM 1375 O O . GLN A 1 176 ? -14.616 7.065 6.456 1.00 96.00 176 GLN A O 1
ATOM 1380 N N . THR A 1 177 ? -13.943 8.767 7.758 1.00 95.44 177 THR A N 1
ATOM 1381 C CA . THR A 1 177 ? -13.590 9.669 6.650 1.00 95.44 177 THR A CA 1
ATOM 1382 C C . THR A 1 177 ? -12.435 9.111 5.822 1.00 95.44 177 THR A C 1
ATOM 1384 O O . THR A 1 177 ? -12.511 9.102 4.595 1.00 95.44 177 THR A O 1
ATOM 1387 N N . LEU A 1 178 ? -11.382 8.605 6.468 1.00 94.25 178 LEU A N 1
ATOM 1388 C CA . LEU A 1 178 ? -10.231 8.026 5.773 1.00 94.25 178 LEU A CA 1
ATOM 1389 C C . LEU A 1 178 ? -10.603 6.742 5.017 1.00 94.25 178 LEU A C 1
ATOM 1391 O O . LEU A 1 178 ? -10.148 6.541 3.890 1.00 94.25 178 LEU A O 1
ATOM 1395 N N . ILE A 1 179 ? -11.469 5.897 5.589 1.00 91.50 179 ILE A N 1
ATOM 1396 C CA . ILE A 1 179 ? -12.004 4.712 4.900 1.00 91.50 179 ILE A CA 1
ATOM 1397 C C . ILE A 1 179 ? -12.799 5.125 3.659 1.00 91.50 179 ILE A C 1
ATOM 1399 O O . ILE A 1 179 ? -12.584 4.557 2.587 1.00 91.50 179 ILE A O 1
ATOM 1403 N N . ALA A 1 180 ? -13.671 6.132 3.770 1.00 90.44 180 ALA A N 1
ATOM 1404 C CA . ALA A 1 180 ? -14.434 6.646 2.635 1.00 90.44 180 ALA A CA 1
ATOM 1405 C C . ALA A 1 180 ? -13.511 7.194 1.534 1.00 90.44 180 ALA A C 1
ATOM 1407 O O . ALA A 1 180 ? -13.641 6.792 0.380 1.00 90.44 180 ALA A O 1
ATOM 1408 N N . GLN A 1 181 ? -12.513 8.008 1.893 1.00 88.19 181 GLN A N 1
ATOM 1409 C CA . GLN A 1 181 ? -11.511 8.523 0.952 1.00 88.19 181 GLN A CA 1
ATOM 1410 C C . GLN A 1 181 ? -10.725 7.401 0.268 1.00 88.19 181 GLN A C 1
ATOM 1412 O O . GLN A 1 181 ? -10.478 7.463 -0.935 1.00 88.19 181 GLN A O 1
ATOM 1417 N N . ARG A 1 182 ? -10.352 6.346 1.004 1.00 87.44 182 ARG A N 1
ATOM 1418 C CA . ARG A 1 182 ? -9.678 5.176 0.427 1.00 87.44 182 ARG A CA 1
ATOM 1419 C C . ARG A 1 182 ? -10.594 4.446 -0.546 1.00 87.44 182 ARG A C 1
ATOM 1421 O O . ARG A 1 182 ? -10.140 4.042 -1.610 1.00 87.44 182 ARG A O 1
ATOM 1428 N N . ASN A 1 183 ? -11.868 4.282 -0.203 1.00 84.44 183 ASN A N 1
ATOM 1429 C CA . ASN A 1 183 ? -12.841 3.627 -1.070 1.00 84.44 183 ASN A CA 1
ATOM 1430 C C . ASN A 1 183 ? -13.099 4.456 -2.343 1.00 84.44 183 ASN A C 1
ATOM 1432 O O . ASN A 1 183 ? -13.166 3.882 -3.426 1.00 84.44 183 ASN A O 1
ATOM 1436 N N . GLU A 1 184 ? -13.159 5.786 -2.247 1.00 81.56 184 GLU A N 1
ATOM 1437 C CA . GLU A 1 184 ? -13.229 6.698 -3.399 1.00 81.56 184 GLU A CA 1
ATOM 1438 C C . GLU A 1 184 ? -11.961 6.635 -4.259 1.00 81.56 184 GLU A C 1
ATOM 1440 O O . GLU A 1 184 ? -12.050 6.505 -5.481 1.00 81.56 184 GLU A O 1
ATOM 1445 N N . GLN A 1 185 ? -10.777 6.650 -3.634 1.00 74.56 185 GLN A N 1
ATOM 1446 C CA . GLN A 1 185 ? -9.501 6.479 -4.331 1.00 74.56 185 GLN A CA 1
ATOM 1447 C C . GLN A 1 185 ? -9.476 5.144 -5.081 1.00 74.56 185 GLN A C 1
ATOM 1449 O O . GLN A 1 185 ? -9.117 5.112 -6.254 1.00 74.56 185 GLN A O 1
ATOM 1454 N N . GLN A 1 186 ? -9.893 4.059 -4.423 1.00 74.31 186 GLN A N 1
ATOM 1455 C CA . GLN A 1 186 ? -9.944 2.716 -4.993 1.00 74.31 186 GLN A CA 1
ATOM 1456 C C . GLN A 1 186 ? -10.966 2.617 -6.134 1.00 74.31 186 GLN A C 1
ATOM 1458 O O . GLN A 1 186 ? -10.685 1.984 -7.149 1.00 74.31 186 GLN A O 1
ATOM 1463 N N . ALA A 1 187 ? -12.130 3.259 -5.997 1.00 67.81 187 ALA A N 1
ATOM 1464 C CA . ALA A 1 187 ? -13.138 3.344 -7.052 1.00 67.81 187 ALA A CA 1
ATOM 1465 C C . ALA A 1 187 ? -12.632 4.133 -8.273 1.00 67.81 187 ALA A C 1
ATOM 1467 O O . ALA A 1 187 ? -13.040 3.854 -9.399 1.00 67.81 187 ALA A O 1
ATOM 1468 N N . GLY A 1 188 ? -11.722 5.085 -8.052 1.00 61.97 188 GLY A N 1
ATOM 1469 C CA . GLY A 1 188 ? -11.026 5.846 -9.087 1.00 61.97 188 GLY A CA 1
ATOM 1470 C C . GLY A 1 188 ? -9.760 5.185 -9.640 1.00 61.97 188 GLY A C 1
ATOM 1471 O O . GLY A 1 188 ? -9.113 5.789 -10.497 1.00 61.97 188 GLY A O 1
ATOM 1472 N N . ILE A 1 189 ? -9.376 3.981 -9.183 1.00 66.06 189 ILE A N 1
ATOM 1473 C CA . ILE A 1 189 ? -8.206 3.283 -9.728 1.00 66.06 189 ILE A CA 1
ATOM 1474 C C . ILE A 1 189 ? -8.477 2.912 -11.179 1.00 66.06 189 ILE A C 1
ATOM 1476 O O . ILE A 1 189 ? -9.195 1.964 -11.506 1.00 66.06 189 ILE A O 1
ATOM 1480 N N . ASP A 1 190 ? -7.839 3.669 -12.062 1.00 66.00 190 ASP A N 1
ATOM 1481 C CA . ASP A 1 190 ? -7.870 3.425 -13.485 1.00 66.00 190 ASP A CA 1
ATOM 1482 C C . ASP A 1 190 ? -6.938 2.247 -13.815 1.00 66.00 190 ASP A C 1
ATOM 1484 O O . ASP A 1 190 ? -5.777 2.412 -14.193 1.00 66.00 190 ASP A O 1
ATOM 1488 N N . MET A 1 191 ? -7.450 1.020 -13.687 1.00 70.94 191 MET A N 1
ATOM 1489 C CA . MET A 1 191 ? -6.770 -0.175 -14.205 1.00 70.94 191 MET A CA 1
ATOM 1490 C C . MET A 1 191 ? -6.413 -0.015 -15.693 1.00 70.94 191 MET A C 1
ATOM 1492 O O . MET A 1 191 ? -5.424 -0.596 -16.149 1.00 70.94 191 MET A O 1
ATOM 1496 N N . ALA A 1 192 ? -7.159 0.805 -16.446 1.00 75.50 192 ALA A N 1
ATOM 1497 C CA . ALA A 1 192 ? -6.816 1.137 -17.820 1.00 75.50 192 ALA A CA 1
ATOM 1498 C C . ALA A 1 192 ? -5.639 2.126 -17.910 1.00 75.50 192 ALA A C 1
ATOM 1500 O O . ALA A 1 192 ? -4.899 2.065 -18.887 1.00 75.50 192 ALA A O 1
ATOM 1501 N N . ALA A 1 193 ? -5.379 2.987 -16.920 1.00 82.19 193 ALA A N 1
ATOM 1502 C CA . ALA A 1 193 ? -4.154 3.796 -16.858 1.00 82.19 193 ALA A CA 1
ATOM 1503 C C . ALA A 1 193 ? -2.916 2.907 -16.707 1.00 82.19 193 ALA A C 1
ATOM 1505 O O . ALA A 1 193 ? -1.959 3.077 -17.457 1.00 82.19 193 ALA A O 1
ATOM 1506 N N . MET A 1 194 ? -2.959 1.899 -15.830 1.00 88.12 194 MET A N 1
ATOM 1507 C CA . MET A 1 194 ? -1.852 0.944 -15.700 1.00 88.12 194 MET A CA 1
ATOM 1508 C C . MET A 1 194 ? -1.643 0.121 -16.972 1.00 88.12 194 MET A C 1
ATOM 1510 O O . MET A 1 194 ? -0.511 -0.093 -17.400 1.00 88.12 194 MET A O 1
ATOM 1514 N N . GLN A 1 195 ? -2.726 -0.336 -17.605 1.00 86.19 195 GLN A N 1
ATOM 1515 C CA . GLN A 1 195 ? -2.622 -1.048 -18.880 1.00 86.19 195 GLN A CA 1
ATOM 1516 C C . GLN A 1 195 ? -2.051 -0.153 -19.987 1.00 86.19 195 GLN A C 1
ATOM 1518 O O . GLN A 1 195 ? -1.183 -0.607 -20.728 1.00 86.19 195 GLN A O 1
ATOM 1523 N N . ARG A 1 196 ? -2.472 1.115 -20.071 1.00 87.38 196 ARG A N 1
ATOM 1524 C CA . ARG A 1 196 ? -1.923 2.096 -21.022 1.00 87.38 196 ARG A CA 1
ATOM 1525 C C . ARG A 1 196 ? -0.440 2.364 -20.775 1.00 87.38 196 ARG A C 1
ATOM 1527 O O . ARG A 1 196 ? 0.325 2.380 -21.733 1.00 87.38 196 ARG A O 1
ATOM 1534 N N . ALA A 1 197 ? -0.025 2.517 -19.517 1.00 91.31 197 ALA A N 1
ATOM 1535 C CA . ALA A 1 197 ? 1.380 2.711 -19.165 1.00 91.31 197 ALA A CA 1
ATOM 1536 C C . ALA A 1 197 ? 2.240 1.506 -19.586 1.00 91.31 197 ALA A C 1
ATOM 1538 O O . ALA A 1 197 ? 3.271 1.690 -20.227 1.00 91.31 197 ALA A O 1
ATOM 1539 N N . ARG A 1 198 ? 1.769 0.273 -19.340 1.00 92.56 198 ARG A N 1
ATOM 1540 C CA . ARG A 1 198 ? 2.452 -0.952 -19.800 1.00 92.56 198 ARG A CA 1
ATOM 1541 C C . ARG A 1 198 ? 2.535 -1.049 -21.315 1.00 92.56 198 ARG A C 1
ATOM 1543 O O . ARG A 1 198 ? 3.592 -1.363 -21.839 1.00 92.56 198 ARG A O 1
ATOM 1550 N N . GLN A 1 199 ? 1.443 -0.753 -22.020 1.00 89.75 199 GLN A N 1
ATOM 1551 C CA . GLN A 1 199 ? 1.438 -0.748 -23.484 1.00 89.75 199 GLN A CA 1
ATOM 1552 C C . GLN A 1 199 ? 2.436 0.271 -24.041 1.00 89.75 199 GLN A C 1
ATOM 1554 O O . GLN A 1 199 ? 3.155 -0.037 -24.985 1.00 89.75 199 GLN A O 1
ATOM 1559 N N . GLN A 1 200 ? 2.524 1.459 -23.438 1.00 91.31 200 GLN A N 1
ATOM 1560 C CA . GLN A 1 200 ? 3.509 2.460 -23.835 1.00 91.31 200 GLN A CA 1
ATOM 1561 C C . GLN A 1 200 ? 4.944 1.991 -23.557 1.00 91.31 200 GLN A C 1
ATOM 1563 O O . GLN A 1 200 ? 5.808 2.160 -24.415 1.00 91.31 200 GLN A O 1
ATOM 1568 N N . ALA A 1 201 ? 5.202 1.375 -22.399 1.00 92.62 201 ALA A N 1
ATOM 1569 C CA . ALA A 1 201 ? 6.508 0.807 -22.072 1.00 92.62 201 ALA A CA 1
ATOM 1570 C C . ALA A 1 201 ? 6.901 -0.332 -23.031 1.00 92.62 201 ALA A C 1
ATOM 1572 O O . ALA A 1 201 ? 8.025 -0.340 -23.525 1.00 92.62 201 ALA A O 1
ATOM 1573 N N . ASP A 1 202 ? 5.969 -1.229 -23.372 1.00 91.12 202 ASP A N 1
ATOM 1574 C CA . ASP A 1 202 ? 6.160 -2.292 -24.368 1.00 91.12 202 ASP A CA 1
ATOM 1575 C C . ASP A 1 202 ? 6.520 -1.724 -25.750 1.00 91.12 202 ASP A C 1
ATOM 1577 O O . ASP A 1 202 ? 7.443 -2.215 -26.403 1.00 91.12 202 ASP A O 1
ATOM 1581 N N . LEU A 1 203 ? 5.815 -0.680 -26.202 1.00 91.12 203 LEU A N 1
ATOM 1582 C CA . LEU A 1 203 ? 6.089 -0.028 -27.486 1.00 91.12 203 LEU A CA 1
ATOM 1583 C C . LEU A 1 203 ? 7.494 0.579 -27.509 1.00 91.12 203 LEU A C 1
ATOM 1585 O O . LEU A 1 203 ? 8.284 0.269 -28.401 1.00 91.12 203 LEU A O 1
ATOM 1589 N N . VAL A 1 204 ? 7.836 1.379 -26.496 1.00 92.56 204 VAL A N 1
ATOM 1590 C CA . VAL A 1 204 ? 9.153 2.025 -26.408 1.00 92.56 204 VAL A CA 1
ATOM 1591 C C . VAL A 1 204 ? 10.272 0.991 -26.252 1.00 92.56 204 VAL A C 1
ATOM 1593 O O . VAL A 1 204 ? 11.345 1.153 -26.838 1.00 92.56 204 VAL A O 1
ATOM 1596 N N . TYR A 1 205 ? 10.030 -0.104 -25.527 1.00 93.81 205 TYR A N 1
ATOM 1597 C CA . TYR A 1 205 ? 10.939 -1.246 -25.448 1.00 93.81 205 TYR A CA 1
ATOM 1598 C C . TYR A 1 205 ? 11.241 -1.816 -26.842 1.00 93.81 205 TYR A C 1
ATOM 1600 O O . TYR A 1 205 ? 12.409 -1.919 -27.226 1.00 93.81 205 TYR A O 1
ATOM 1608 N N . VAL A 1 206 ? 10.201 -2.135 -27.622 1.00 89.69 206 VAL A N 1
ATOM 1609 C CA . VAL A 1 206 ? 10.346 -2.691 -28.978 1.00 89.69 206 VAL A CA 1
ATOM 1610 C C . VAL A 1 206 ? 11.100 -1.728 -29.890 1.00 89.69 206 VAL A C 1
ATOM 1612 O O . VAL A 1 206 ? 12.047 -2.141 -30.561 1.00 89.69 206 VAL A O 1
ATOM 1615 N N . GLU A 1 207 ? 10.732 -0.447 -29.896 1.00 86.81 207 GLU A N 1
ATOM 1616 C CA . GLU A 1 207 ? 11.395 0.560 -30.727 1.00 86.81 207 GLU A CA 1
ATOM 1617 C C . GLU A 1 207 ? 12.872 0.732 -30.344 1.00 86.81 207 GLU A C 1
ATOM 1619 O O . GLU A 1 207 ? 13.738 0.809 -31.216 1.00 86.81 207 GLU A O 1
ATOM 1624 N N . THR A 1 208 ? 13.190 0.743 -29.046 1.00 90.69 208 THR A N 1
ATOM 1625 C CA . THR A 1 208 ? 14.574 0.833 -28.551 1.00 90.69 208 THR A CA 1
ATOM 1626 C C . THR A 1 208 ? 15.401 -0.369 -29.003 1.00 90.69 208 THR A C 1
ATOM 1628 O O . THR A 1 208 ? 16.504 -0.203 -29.525 1.00 90.69 208 THR A O 1
ATOM 1631 N N . VAL A 1 209 ? 14.852 -1.579 -28.879 1.00 90.38 209 VAL A N 1
ATOM 1632 C CA . VAL A 1 209 ? 15.485 -2.813 -29.361 1.00 90.38 209 VAL A CA 1
ATOM 1633 C C . VAL A 1 209 ? 15.723 -2.769 -30.876 1.00 90.38 209 VAL A C 1
ATOM 1635 O O . VAL A 1 209 ? 16.802 -3.141 -31.343 1.00 90.38 209 VAL A O 1
ATOM 1638 N N . MET A 1 210 ? 14.744 -2.299 -31.657 1.00 87.44 210 MET A N 1
ATOM 1639 C CA . MET A 1 210 ? 14.877 -2.154 -33.112 1.00 87.44 210 MET A CA 1
ATOM 1640 C C . MET A 1 210 ? 15.981 -1.164 -33.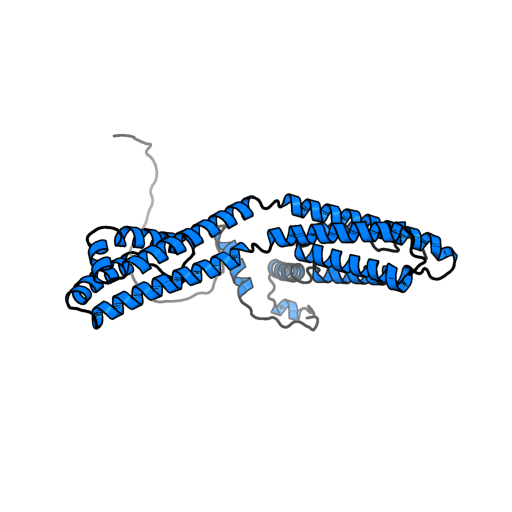490 1.00 87.44 210 MET A C 1
ATOM 1642 O O . MET A 1 210 ? 16.788 -1.460 -34.370 1.00 87.44 210 MET A O 1
ATOM 1646 N N . VAL A 1 211 ? 16.045 -0.019 -32.806 1.00 90.31 211 VAL A N 1
ATOM 1647 C CA . VAL A 1 211 ? 17.076 1.004 -33.017 1.00 90.31 211 VAL A CA 1
ATOM 1648 C C . VAL A 1 211 ? 18.469 0.455 -32.708 1.00 90.31 211 VAL A C 1
ATOM 1650 O O . VAL A 1 211 ? 19.358 0.570 -33.551 1.00 90.31 211 VAL A O 1
ATOM 1653 N N . ILE A 1 212 ? 18.658 -0.190 -31.552 1.00 90.06 212 ILE A N 1
ATOM 1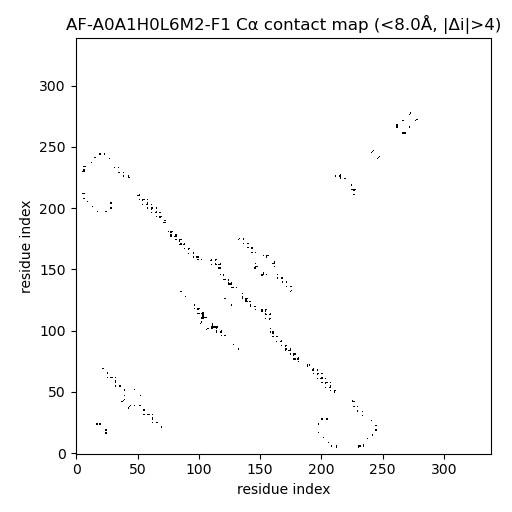654 C CA . ILE A 1 212 ? 19.948 -0.786 -31.168 1.00 90.06 212 ILE A CA 1
ATOM 1655 C C . ILE A 1 212 ? 20.373 -1.837 -32.199 1.00 90.06 212 ILE A C 1
ATOM 1657 O O . ILE A 1 212 ? 21.500 -1.797 -32.684 1.00 90.06 212 ILE A O 1
ATOM 1661 N N . ASN A 1 213 ? 19.461 -2.722 -32.616 1.00 87.31 213 ASN A N 1
ATOM 1662 C CA . ASN A 1 213 ? 19.737 -3.700 -33.670 1.00 87.31 213 ASN A CA 1
ATOM 1663 C C . ASN A 1 213 ? 20.160 -3.053 -34.990 1.00 87.31 213 ASN A C 1
ATOM 1665 O O . ASN A 1 213 ? 21.083 -3.542 -35.642 1.00 87.31 213 ASN A O 1
ATOM 1669 N N . ALA A 1 214 ? 19.479 -1.982 -35.400 1.00 87.19 214 ALA A N 1
ATOM 1670 C CA . ALA A 1 214 ? 19.779 -1.292 -36.646 1.00 87.19 214 ALA A CA 1
ATOM 1671 C C . ALA A 1 214 ? 21.203 -0.716 -36.630 1.00 87.19 214 ALA A C 1
ATOM 1673 O O . ALA A 1 214 ? 21.965 -0.960 -37.567 1.00 87.19 214 ALA A O 1
ATOM 1674 N N . PHE A 1 215 ? 21.594 -0.031 -35.552 1.00 88.06 215 PHE A N 1
ATOM 1675 C CA . PHE A 1 215 ? 22.960 0.483 -35.400 1.00 88.06 215 PHE A CA 1
ATOM 1676 C C . PHE A 1 215 ? 23.997 -0.631 -35.337 1.00 88.06 215 PHE A C 1
ATOM 1678 O O . PHE A 1 215 ? 25.021 -0.563 -3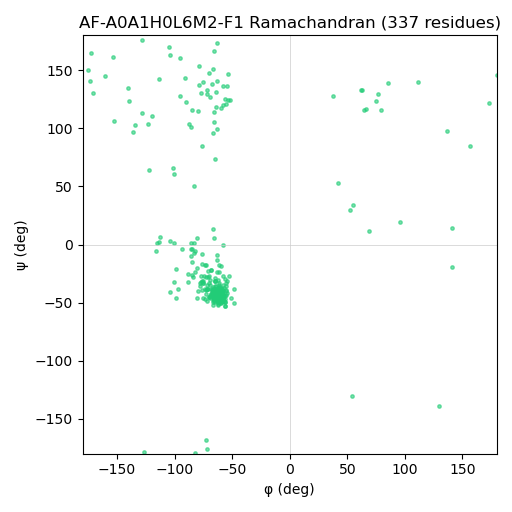6.018 1.00 88.06 215 PHE A O 1
ATOM 1685 N N . ALA A 1 216 ? 23.689 -1.703 -34.612 1.00 86.88 216 ALA A N 1
ATOM 1686 C CA . ALA A 1 216 ? 24.567 -2.851 -34.511 1.00 86.88 216 ALA A CA 1
ATOM 1687 C C . ALA A 1 216 ? 24.854 -3.459 -35.901 1.00 86.88 216 ALA A C 1
ATOM 1689 O O . ALA A 1 216 ? 25.996 -3.817 -36.209 1.00 86.88 216 ALA A O 1
ATOM 1690 N N . VAL A 1 217 ? 23.847 -3.542 -36.781 1.00 83.69 217 VAL A N 1
ATOM 1691 C CA . VAL A 1 217 ? 24.003 -4.001 -38.177 1.00 83.69 217 VAL A CA 1
ATOM 1692 C C . VAL A 1 217 ? 24.855 -3.049 -39.012 1.00 83.69 217 VAL A C 1
ATOM 1694 O O . VAL A 1 217 ? 25.716 -3.520 -39.758 1.00 83.69 217 VAL A O 1
ATOM 1697 N N . VAL A 1 218 ? 24.644 -1.739 -38.887 1.00 82.62 218 VAL A N 1
ATOM 1698 C CA . VAL A 1 218 ? 25.372 -0.727 -39.668 1.00 82.62 218 VAL A CA 1
ATOM 1699 C C . VAL A 1 218 ? 26.857 -0.680 -39.292 1.00 82.62 218 VAL A C 1
ATOM 1701 O O . VAL A 1 218 ? 27.710 -0.679 -40.179 1.00 82.62 218 VAL A O 1
ATOM 1704 N N . GLU A 1 219 ? 27.187 -0.699 -38.000 1.00 77.75 219 GLU A N 1
ATOM 1705 C CA . GLU A 1 219 ? 28.569 -0.533 -37.527 1.00 77.75 219 GLU A CA 1
ATOM 1706 C C . GLU A 1 219 ? 29.418 -1.811 -37.614 1.00 77.75 219 GLU A C 1
ATOM 1708 O O . GLU A 1 219 ? 30.644 -1.743 -37.695 1.00 77.75 219 GLU A O 1
ATOM 1713 N N . GLN A 1 220 ? 28.794 -2.993 -37.697 1.00 68.94 220 GLN A N 1
ATOM 1714 C CA . GLN A 1 220 ? 29.521 -4.267 -37.814 1.00 68.94 220 GLN A CA 1
ATOM 1715 C C . GLN A 1 220 ? 30.351 -4.383 -39.108 1.00 68.94 220 GLN A C 1
ATOM 1717 O O . GLN A 1 220 ? 31.233 -5.236 -39.201 1.00 68.94 220 GLN A O 1
ATOM 1722 N N . GLN A 1 221 ? 30.152 -3.508 -40.101 1.00 55.69 221 GLN A N 1
ATOM 1723 C CA . GLN A 1 221 ? 31.023 -3.471 -41.283 1.00 55.69 221 GLN A CA 1
ATOM 1724 C C . GLN A 1 221 ? 32.491 -3.113 -40.961 1.00 55.69 221 GLN A C 1
ATOM 1726 O O . GLN A 1 221 ? 33.344 -3.262 -41.834 1.00 55.69 221 GLN A O 1
ATOM 1731 N N . GLN A 1 222 ? 32.804 -2.698 -39.723 1.00 56.44 222 GLN A N 1
ATOM 1732 C CA . GLN A 1 222 ? 34.155 -2.340 -39.270 1.00 56.44 222 GLN A CA 1
ATOM 1733 C C . GLN A 1 222 ? 34.771 -3.297 -38.222 1.00 56.44 222 GLN A C 1
ATOM 1735 O O . GLN A 1 222 ? 35.863 -3.019 -37.731 1.00 56.44 222 GLN A O 1
ATOM 1740 N N . GLY A 1 223 ? 34.138 -4.435 -37.893 1.00 68.31 223 GLY A N 1
ATOM 1741 C CA . GLY A 1 223 ? 34.662 -5.398 -36.907 1.00 68.31 223 GLY A CA 1
ATOM 1742 C C . GLY A 1 223 ? 33.643 -5.801 -35.835 1.00 68.31 223 GLY A C 1
ATOM 1743 O O . GLY A 1 223 ? 32.485 -6.063 -36.154 1.00 68.31 223 GLY A O 1
ATOM 1744 N N . VAL A 1 224 ? 34.085 -5.901 -34.573 1.00 73.25 224 VAL A N 1
ATOM 1745 C CA . VAL A 1 224 ? 33.197 -6.139 -33.416 1.00 73.25 224 VAL A CA 1
ATOM 1746 C C . VAL A 1 224 ? 32.355 -4.887 -33.192 1.00 73.25 224 VAL A C 1
ATOM 1748 O O . VAL A 1 224 ? 32.905 -3.791 -33.114 1.00 73.25 224 VAL A O 1
ATOM 1751 N N . SER A 1 225 ? 31.033 -5.040 -33.122 1.00 81.25 225 SER A N 1
ATOM 1752 C CA . SER A 1 225 ? 30.134 -3.905 -32.944 1.00 81.25 225 SER A CA 1
ATOM 1753 C C . SER A 1 225 ? 30.132 -3.479 -31.473 1.00 81.25 225 SER A C 1
ATOM 1755 O O . SER A 1 225 ? 30.048 -4.357 -30.610 1.00 81.25 225 SER A O 1
ATOM 1757 N N . PRO A 1 226 ? 30.165 -2.172 -31.149 1.00 84.50 226 PRO A N 1
ATOM 1758 C CA . PRO A 1 226 ? 30.120 -1.727 -29.757 1.00 84.50 226 PRO A CA 1
ATOM 1759 C C . PRO A 1 226 ? 28.823 -2.141 -29.048 1.00 84.50 226 PRO A C 1
ATOM 1761 O O . PRO A 1 226 ? 28.813 -2.212 -27.833 1.00 84.50 226 PRO A O 1
ATOM 1764 N N . TYR A 1 227 ? 27.766 -2.497 -29.788 1.00 88.81 227 TYR A N 1
ATOM 1765 C CA . TYR A 1 227 ? 26.480 -2.947 -29.243 1.00 88.81 227 TYR A CA 1
ATOM 1766 C C . TYR A 1 227 ? 26.419 -4.443 -28.906 1.00 88.81 227 TYR A C 1
ATOM 1768 O O . TYR A 1 227 ? 25.467 -4.873 -28.253 1.00 88.81 227 TYR A O 1
ATOM 1776 N N . ASP A 1 228 ? 27.365 -5.260 -29.388 1.00 87.06 228 ASP A N 1
ATOM 1777 C CA . ASP A 1 228 ? 27.238 -6.725 -29.329 1.00 87.06 228 ASP A CA 1
ATOM 1778 C C . ASP A 1 228 ? 27.189 -7.228 -27.871 1.00 87.06 228 ASP A C 1
ATOM 1780 O O . ASP A 1 228 ? 26.371 -8.085 -27.537 1.00 87.06 228 ASP A O 1
ATOM 1784 N N . HIS A 1 229 ? 27.983 -6.633 -26.974 1.00 87.94 229 HIS A N 1
ATOM 1785 C CA . HIS A 1 229 ? 27.983 -6.992 -25.554 1.00 87.94 229 HIS A CA 1
ATOM 1786 C C . HIS A 1 229 ? 26.651 -6.652 -24.864 1.00 87.94 229 HIS A C 1
ATOM 1788 O O . HIS A 1 229 ? 26.066 -7.514 -24.202 1.00 87.94 229 HIS A O 1
ATOM 1794 N N . ALA A 1 230 ? 26.128 -5.435 -25.047 1.00 88.06 230 ALA A N 1
ATOM 1795 C CA . ALA A 1 230 ? 24.833 -5.051 -24.488 1.00 88.06 230 ALA A CA 1
ATOM 1796 C C . ALA A 1 230 ? 23.690 -5.954 -24.985 1.00 88.06 230 ALA A C 1
ATOM 1798 O O . ALA A 1 230 ? 22.817 -6.342 -24.203 1.00 88.06 230 ALA A O 1
ATOM 1799 N N . ILE A 1 231 ? 23.709 -6.324 -26.268 1.00 89.06 231 ILE A N 1
ATOM 1800 C CA . ILE A 1 231 ? 22.727 -7.230 -26.873 1.00 89.06 231 ILE A CA 1
ATOM 1801 C C . ILE A 1 231 ? 22.780 -8.617 -26.212 1.00 89.06 231 ILE A C 1
ATOM 1803 O O . ILE A 1 231 ? 21.738 -9.148 -25.813 1.00 89.06 231 ILE A O 1
ATOM 1807 N N . ASP A 1 232 ? 23.972 -9.193 -26.044 1.00 89.00 232 ASP A N 1
ATOM 1808 C CA . ASP A 1 232 ? 24.151 -10.508 -25.416 1.00 89.00 232 ASP A CA 1
ATOM 1809 C C . ASP A 1 232 ? 23.674 -10.523 -23.958 1.00 89.00 232 ASP A C 1
ATOM 1811 O O . ASP A 1 232 ? 22.951 -11.436 -23.543 1.00 89.00 232 ASP A O 1
ATOM 1815 N N . VAL A 1 233 ? 24.013 -9.482 -23.194 1.00 87.75 233 VAL A N 1
ATOM 1816 C CA . VAL A 1 233 ? 23.588 -9.339 -21.795 1.00 87.75 233 VAL A CA 1
ATOM 1817 C C . VAL A 1 233 ? 22.068 -9.235 -21.686 1.00 87.75 233 VAL A C 1
ATOM 1819 O O . VAL A 1 233 ? 21.464 -9.906 -20.848 1.00 87.75 233 VAL A O 1
ATOM 1822 N N . VAL A 1 234 ? 21.414 -8.442 -22.538 1.00 90.12 234 VAL A N 1
ATOM 1823 C CA . VAL A 1 234 ? 19.950 -8.324 -22.495 1.00 90.12 234 VAL A CA 1
ATOM 1824 C C . VAL A 1 234 ? 19.275 -9.627 -22.933 1.00 90.12 234 VAL A C 1
ATOM 1826 O O . VAL A 1 234 ? 18.283 -10.020 -22.322 1.00 90.12 234 VAL A O 1
ATOM 1829 N N . ASN A 1 235 ? 19.802 -10.338 -23.935 1.00 88.50 235 ASN A N 1
ATOM 1830 C CA . ASN A 1 235 ? 19.295 -11.665 -24.306 1.00 88.50 235 ASN A CA 1
ATOM 1831 C C . ASN A 1 235 ? 19.386 -12.650 -23.122 1.00 88.50 235 ASN A C 1
ATOM 1833 O O . ASN A 1 235 ? 18.447 -13.404 -22.861 1.00 88.50 235 ASN A O 1
ATOM 1837 N N . GLN A 1 236 ? 20.489 -12.626 -22.368 1.00 89.31 236 GLN A N 1
ATOM 1838 C CA . GLN A 1 236 ? 20.634 -13.432 -21.155 1.00 89.31 236 GLN A CA 1
ATOM 1839 C C . GLN A 1 236 ? 19.620 -13.024 -20.077 1.00 89.31 236 GLN A C 1
ATOM 1841 O O . GLN A 1 236 ? 18.986 -13.888 -19.460 1.00 89.31 236 GLN A O 1
ATOM 1846 N N . ASP A 1 237 ? 19.421 -11.720 -19.876 1.00 90.00 237 ASP A N 1
ATOM 1847 C CA . ASP A 1 237 ? 18.419 -11.206 -18.947 1.00 90.00 237 ASP A CA 1
ATOM 1848 C C . ASP A 1 237 ? 17.008 -11.659 -19.354 1.00 90.00 237 ASP A C 1
ATOM 1850 O O . ASP A 1 237 ? 16.233 -12.049 -18.479 1.00 90.00 237 ASP A O 1
ATOM 1854 N N . GLN A 1 238 ? 16.669 -11.660 -20.652 1.00 88.94 238 GLN A N 1
ATOM 1855 C CA . GLN A 1 238 ? 15.372 -12.133 -21.159 1.00 88.94 238 GLN A CA 1
ATOM 1856 C C . GLN A 1 238 ? 15.156 -13.610 -20.817 1.00 88.94 238 GLN A C 1
ATOM 1858 O O . GLN A 1 238 ? 14.085 -13.997 -20.341 1.00 88.94 238 GLN A O 1
ATOM 1863 N N . GLU A 1 239 ? 16.167 -14.450 -21.050 1.00 87.44 239 GLU A N 1
ATOM 1864 C CA . GLU A 1 239 ? 16.105 -15.879 -20.745 1.00 87.44 239 GLU A CA 1
ATOM 1865 C C . GLU A 1 239 ? 15.906 -16.112 -19.242 1.00 87.44 239 GLU A C 1
ATOM 1867 O O . GLU A 1 239 ? 15.023 -16.882 -18.847 1.00 87.44 239 GLU A O 1
ATOM 1872 N N . TYR A 1 240 ? 16.669 -15.405 -18.407 1.00 88.19 240 TYR A N 1
ATOM 1873 C CA . TYR A 1 240 ? 16.541 -15.460 -16.954 1.00 88.19 240 TYR A CA 1
ATOM 1874 C C . TYR A 1 240 ? 15.164 -14.982 -16.483 1.00 88.19 240 TYR A C 1
ATOM 1876 O O . TYR A 1 240 ? 14.493 -15.667 -15.711 1.00 88.19 240 TYR A O 1
ATOM 1884 N N . TYR A 1 241 ? 14.692 -13.850 -17.006 1.00 89.62 241 TYR A N 1
ATOM 1885 C CA . TYR A 1 241 ? 13.376 -13.297 -16.708 1.00 89.62 241 TYR A CA 1
ATOM 1886 C C . TYR A 1 241 ? 12.257 -14.295 -17.003 1.00 89.62 241 TYR A C 1
ATOM 1888 O O . TYR A 1 241 ? 11.413 -14.562 -16.148 1.00 89.62 241 TYR A O 1
ATOM 1896 N N . VAL A 1 242 ? 12.275 -14.901 -18.195 1.00 85.75 242 VAL A N 1
ATOM 1897 C CA . VAL A 1 242 ? 11.279 -15.904 -18.581 1.00 85.75 242 VAL A CA 1
ATOM 1898 C C . VAL A 1 242 ? 11.306 -17.095 -17.628 1.00 85.75 242 VAL A C 1
ATOM 1900 O O . VAL A 1 242 ? 10.241 -17.580 -17.258 1.00 85.75 242 VAL A O 1
ATOM 1903 N N . GLN A 1 243 ? 12.484 -17.565 -17.211 1.00 85.25 243 GLN A N 1
ATOM 1904 C CA . GLN A 1 243 ? 12.596 -18.681 -16.266 1.00 85.25 243 GLN A CA 1
ATOM 1905 C C . GLN A 1 243 ? 12.029 -18.342 -14.883 1.00 85.25 243 GLN A C 1
ATOM 1907 O O . GLN A 1 243 ? 11.387 -19.195 -14.272 1.00 85.25 243 GLN A O 1
ATOM 1912 N N . GLN A 1 244 ? 12.248 -17.117 -14.405 1.00 85.94 244 GLN A N 1
ATOM 1913 C CA . GLN A 1 244 ? 11.776 -16.681 -13.092 1.00 85.94 244 GLN A CA 1
ATOM 1914 C C . GLN A 1 244 ? 10.274 -16.395 -13.058 1.00 85.94 244 GLN A C 1
ATOM 1916 O O . GLN A 1 244 ? 9.587 -16.816 -12.132 1.00 85.94 244 GLN A O 1
ATOM 1921 N N . VAL A 1 245 ? 9.765 -15.669 -14.054 1.00 83.12 245 VAL A N 1
ATOM 1922 C CA . VAL A 1 245 ? 8.383 -15.161 -14.061 1.00 83.12 245 VAL A CA 1
ATOM 1923 C C . VAL A 1 245 ? 7.413 -16.164 -14.673 1.00 83.12 245 VAL A C 1
ATOM 1925 O O . VAL A 1 245 ? 6.266 -16.267 -14.244 1.00 83.12 245 VAL A O 1
ATOM 1928 N N . PHE A 1 246 ? 7.878 -16.946 -15.648 1.00 81.12 246 PHE A N 1
ATOM 1929 C CA . PHE A 1 246 ? 7.099 -17.985 -16.316 1.00 81.12 246 PHE A CA 1
ATOM 1930 C C . PHE A 1 246 ? 7.800 -19.335 -16.170 1.00 81.12 246 PHE A C 1
ATOM 1932 O O . PHE A 1 246 ? 8.228 -19.917 -17.178 1.00 81.12 246 PHE A O 1
ATOM 1939 N N . PRO A 1 247 ? 7.935 -19.858 -14.934 1.00 73.12 247 PRO A N 1
ATOM 1940 C CA . PRO A 1 247 ? 8.559 -21.150 -14.729 1.00 73.12 247 PRO A CA 1
ATOM 1941 C C . PRO A 1 247 ? 7.821 -22.170 -15.591 1.00 73.12 247 PRO A C 1
ATOM 1943 O O . PRO A 1 247 ? 6.603 -22.344 -15.488 1.00 73.12 247 PRO A O 1
ATOM 1946 N N . ARG A 1 248 ? 8.556 -22.826 -16.499 1.00 58.78 248 ARG A N 1
ATOM 1947 C CA . ARG A 1 248 ? 7.998 -23.926 -17.287 1.00 58.78 248 ARG A CA 1
ATOM 1948 C C . ARG A 1 248 ? 7.418 -24.905 -16.277 1.00 58.78 248 ARG A C 1
ATOM 1950 O O . ARG A 1 248 ? 8.131 -25.326 -15.370 1.00 58.78 248 ARG A O 1
ATOM 1957 N N . GLY A 1 249 ? 6.138 -25.239 -16.413 1.00 48.00 249 GLY A N 1
ATOM 1958 C CA . GLY A 1 249 ? 5.469 -26.219 -15.565 1.00 48.00 249 GLY A CA 1
ATOM 1959 C C . GLY A 1 249 ? 6.075 -27.606 -15.765 1.00 48.00 249 GLY A C 1
ATOM 1960 O O . GLY A 1 249 ? 5.481 -28.469 -16.403 1.00 48.00 249 GLY A O 1
ATOM 1961 N N . VAL A 1 250 ? 7.271 -27.844 -15.240 1.00 42.97 250 VAL A N 1
ATOM 1962 C CA . VAL A 1 250 ? 7.868 -29.168 -15.189 1.00 42.97 250 VAL A CA 1
ATOM 1963 C C . VAL A 1 250 ? 7.318 -29.808 -13.920 1.00 42.97 250 VAL A C 1
ATOM 1965 O O . VAL A 1 250 ? 7.768 -29.462 -12.835 1.00 42.97 250 VAL A O 1
ATOM 1968 N N . LYS A 1 251 ? 6.313 -30.693 -14.069 1.00 39.50 251 LYS A N 1
ATOM 1969 C CA . LYS A 1 251 ? 5.978 -31.863 -13.206 1.00 39.50 251 LYS A CA 1
ATOM 1970 C C . LYS A 1 251 ? 4.481 -32.124 -12.957 1.00 39.50 251 LYS A C 1
ATOM 1972 O O . LYS A 1 251 ? 4.157 -33.269 -12.667 1.00 39.50 251 LYS A O 1
ATOM 1977 N N . LYS A 1 252 ? 3.544 -31.180 -13.150 1.00 33.53 252 LYS A N 1
ATOM 1978 C CA . LYS A 1 252 ? 2.103 -31.467 -12.904 1.00 33.53 252 LYS A CA 1
ATOM 1979 C C . LYS A 1 252 ? 1.446 -32.384 -13.951 1.00 33.53 252 LYS A C 1
ATOM 1981 O O . LYS A 1 252 ? 0.647 -33.234 -13.581 1.00 33.53 252 LYS A O 1
ATOM 1986 N N . LEU A 1 253 ? 1.831 -32.298 -15.230 1.00 30.94 253 LEU A N 1
ATOM 1987 C CA . LEU A 1 253 ? 1.269 -33.174 -16.276 1.00 30.94 253 LEU A CA 1
ATOM 1988 C C . LEU A 1 253 ? 1.838 -34.607 -16.266 1.00 30.94 253 LEU A C 1
ATOM 1990 O O . LEU A 1 253 ? 1.147 -35.533 -16.675 1.00 30.94 253 LEU A O 1
ATOM 1994 N N . LYS A 1 254 ? 3.075 -34.814 -15.790 1.00 32.66 254 LYS A N 1
ATOM 1995 C CA . LYS A 1 254 ? 3.704 -36.152 -15.771 1.00 32.66 254 LYS A CA 1
ATOM 1996 C C . LYS A 1 254 ? 3.187 -37.040 -14.634 1.00 32.66 254 LYS A C 1
ATOM 1998 O O . LYS A 1 254 ? 3.077 -38.244 -14.826 1.00 32.66 254 LYS A O 1
ATOM 2003 N N . ILE A 1 255 ? 2.827 -36.453 -13.488 1.00 40.78 255 ILE A N 1
ATOM 2004 C CA . ILE A 1 255 ? 2.206 -37.187 -12.372 1.00 40.78 255 ILE A CA 1
ATOM 2005 C C . ILE A 1 255 ? 0.784 -37.615 -12.758 1.00 40.78 255 ILE A C 1
ATOM 2007 O O . ILE A 1 255 ? 0.436 -38.778 -12.596 1.00 40.78 255 ILE A O 1
ATOM 2011 N N . ALA A 1 256 ? -0.002 -36.713 -13.359 1.00 37.62 256 ALA A N 1
ATOM 2012 C CA . ALA A 1 256 ? -1.345 -37.039 -13.834 1.00 37.62 256 ALA A CA 1
ATOM 2013 C C . ALA A 1 256 ? -1.328 -38.127 -14.923 1.00 37.62 256 ALA A C 1
ATOM 2015 O O . ALA A 1 256 ? -2.121 -39.055 -14.847 1.00 37.62 256 ALA A O 1
ATOM 2016 N N . ALA A 1 257 ? -0.393 -38.074 -15.880 1.00 31.50 257 ALA A N 1
ATOM 2017 C CA . ALA A 1 257 ? -0.290 -39.084 -16.935 1.00 31.50 257 ALA A CA 1
ATOM 2018 C C . ALA A 1 257 ? 0.086 -40.482 -16.404 1.00 31.50 257 ALA A C 1
ATOM 2020 O O . ALA A 1 257 ? -0.496 -41.461 -16.858 1.00 31.50 257 ALA A O 1
ATOM 2021 N N . ASN A 1 258 ? 0.985 -40.592 -15.416 1.00 38.28 258 ASN A N 1
ATOM 2022 C CA . ASN A 1 258 ? 1.374 -41.894 -14.854 1.00 38.28 258 ASN A CA 1
ATOM 2023 C C . ASN A 1 258 ? 0.345 -42.471 -13.866 1.00 38.28 258 ASN A C 1
ATOM 2025 O O . ASN A 1 258 ? 0.169 -43.684 -13.834 1.00 38.28 258 ASN A O 1
ATOM 2029 N N . VAL A 1 259 ? -0.370 -41.631 -13.105 1.00 43.25 259 VAL A N 1
ATOM 2030 C CA . VAL A 1 259 ? -1.471 -42.085 -12.230 1.00 43.25 259 VAL A CA 1
ATOM 2031 C C . VAL A 1 259 ? -2.684 -42.536 -13.056 1.00 43.25 259 VAL A C 1
ATOM 2033 O O . VAL A 1 259 ? -3.368 -43.483 -12.682 1.00 43.25 259 VAL A O 1
ATOM 2036 N N . TYR A 1 260 ? -2.931 -41.908 -14.211 1.00 41.03 260 TYR A N 1
ATOM 2037 C CA . TYR A 1 260 ? -4.024 -42.295 -15.109 1.00 41.03 260 TYR A CA 1
ATOM 2038 C C . TYR A 1 260 ? -3.710 -43.569 -15.915 1.00 41.03 260 TYR A C 1
ATOM 2040 O O . TYR A 1 260 ? -4.619 -44.341 -16.212 1.00 41.03 260 TYR A O 1
ATOM 2048 N N . PHE A 1 261 ? -2.434 -43.822 -16.244 1.00 36.03 261 PHE A N 1
ATOM 2049 C CA . PHE A 1 261 ? -2.028 -45.005 -17.014 1.00 36.03 261 PHE A CA 1
ATOM 2050 C C . PHE A 1 261 ? -2.052 -46.304 -16.183 1.00 36.03 261 PHE A C 1
ATOM 2052 O O . PHE A 1 261 ? -2.411 -47.345 -16.725 1.00 36.03 261 PHE A O 1
ATOM 2059 N N . SER A 1 262 ? -1.754 -46.258 -14.874 1.00 41.81 262 SER A N 1
ATOM 2060 C CA . SER A 1 262 ? -1.832 -47.447 -14.001 1.00 41.81 262 SER A CA 1
ATOM 2061 C C . SER A 1 262 ? -3.270 -47.830 -13.627 1.00 41.81 262 SER A C 1
ATOM 2063 O O . SER A 1 262 ? -3.589 -49.014 -13.535 1.00 41.81 262 SER A O 1
ATOM 2065 N N . TYR A 1 263 ? -4.170 -46.849 -13.492 1.00 39.03 263 TYR A N 1
ATOM 2066 C CA . TYR A 1 263 ? -5.579 -47.093 -13.159 1.00 39.03 263 TYR A CA 1
ATOM 2067 C C . TYR A 1 263 ? -6.355 -47.770 -14.306 1.00 39.03 263 TYR A C 1
ATOM 2069 O O . TYR A 1 263 ? -7.260 -48.560 -14.056 1.00 39.03 263 TYR A O 1
ATOM 2077 N N . TYR A 1 264 ? -5.976 -47.522 -15.567 1.00 40.94 264 TYR A N 1
ATOM 2078 C CA . TYR A 1 264 ? -6.633 -48.113 -16.744 1.00 40.94 264 TYR A CA 1
ATOM 2079 C C . TYR A 1 264 ? -6.151 -49.526 -17.114 1.00 40.94 264 TYR A C 1
ATOM 2081 O O . TYR A 1 264 ? -6.756 -50.153 -17.982 1.00 40.94 264 TYR A O 1
ATOM 2089 N N . GLN A 1 265 ? -5.098 -50.046 -16.472 1.00 39.50 265 GLN A N 1
ATOM 2090 C CA . GLN A 1 265 ? -4.579 -51.399 -16.736 1.00 39.50 265 GLN A CA 1
ATOM 2091 C C . GLN A 1 265 ? -4.733 -52.377 -15.559 1.00 39.50 265 GLN A C 1
ATOM 2093 O O . GLN A 1 265 ? -4.328 -53.529 -15.674 1.00 39.50 265 GLN A O 1
ATOM 2098 N N . GLY A 1 266 ? -5.350 -51.960 -14.447 1.00 43.88 266 GLY A N 1
ATOM 2099 C CA . GLY A 1 266 ? -5.675 -52.850 -13.323 1.00 43.88 266 GLY A CA 1
ATOM 2100 C C . GLY A 1 266 ? -4.471 -53.379 -12.531 1.00 43.88 266 GLY A C 1
ATOM 2101 O O . GLY A 1 266 ? -4.646 -54.275 -11.711 1.00 43.88 266 GLY A O 1
ATOM 2102 N N . GLN A 1 267 ? -3.271 -52.836 -12.753 1.00 48.47 267 GLN A N 1
ATOM 2103 C CA . GLN A 1 267 ? -2.046 -53.228 -12.051 1.00 48.47 267 GLN A CA 1
ATOM 2104 C C . GLN A 1 267 ? -1.827 -52.384 -10.787 1.00 48.47 267 GLN A C 1
ATOM 2106 O O . GLN A 1 267 ? -2.074 -51.174 -10.758 1.00 48.47 267 GLN A O 1
ATOM 2111 N N . THR A 1 268 ? -1.301 -53.010 -9.737 1.00 50.84 268 THR A N 1
ATOM 2112 C CA . THR A 1 268 ? -0.823 -52.313 -8.540 1.00 50.84 268 THR A CA 1
ATOM 2113 C C . THR A 1 268 ? 0.557 -51.691 -8.783 1.00 50.84 268 THR A C 1
ATOM 2115 O O . THR A 1 268 ? 1.356 -52.178 -9.579 1.00 50.84 268 THR A O 1
ATOM 2118 N N . TRP A 1 269 ? 0.892 -50.614 -8.058 1.00 45.69 269 TRP A N 1
ATOM 2119 C CA . TRP A 1 269 ? 2.197 -49.939 -8.188 1.00 45.69 269 TRP A CA 1
ATOM 2120 C C . TRP A 1 269 ? 3.400 -50.875 -7.960 1.00 45.69 269 TRP A C 1
ATOM 2122 O O . TRP A 1 269 ? 4.453 -50.677 -8.558 1.00 45.69 269 TRP A O 1
ATOM 2132 N N . ARG A 1 270 ? 3.244 -51.912 -7.124 1.00 48.50 270 ARG A N 1
ATOM 2133 C CA . ARG A 1 270 ? 4.281 -52.930 -6.884 1.00 48.50 270 ARG A CA 1
ATOM 2134 C C . ARG A 1 270 ? 4.578 -53.761 -8.134 1.00 48.50 270 ARG A C 1
ATOM 2136 O O . ARG A 1 270 ? 5.742 -53.960 -8.447 1.00 48.50 270 ARG A O 1
ATOM 2143 N N . GLU A 1 271 ? 3.542 -54.176 -8.860 1.00 50.53 271 GLU A N 1
ATOM 2144 C CA . GLU A 1 271 ? 3.670 -54.983 -10.082 1.00 50.53 271 GLU A CA 1
ATOM 2145 C C . GLU A 1 271 ? 4.322 -54.182 -11.217 1.00 50.53 271 GLU A C 1
ATOM 2147 O O . GLU A 1 271 ? 5.203 -54.690 -11.901 1.00 50.53 271 GLU A O 1
ATOM 2152 N N . ALA A 1 272 ? 3.985 -52.893 -11.347 1.00 51.16 272 ALA A N 1
ATOM 2153 C CA . ALA A 1 272 ? 4.607 -52.012 -12.338 1.00 51.16 272 ALA A CA 1
ATOM 2154 C C . ALA A 1 272 ? 6.123 -51.833 -12.110 1.00 51.16 272 ALA A C 1
ATOM 2156 O O . ALA A 1 272 ? 6.897 -51.768 -13.063 1.00 51.16 272 ALA A O 1
ATOM 2157 N N . VAL A 1 273 ? 6.563 -51.763 -10.849 1.00 49.66 273 VAL A N 1
ATOM 2158 C CA . VAL A 1 273 ? 7.990 -51.660 -10.495 1.00 49.66 273 VAL A CA 1
ATOM 2159 C C . VAL A 1 273 ? 8.728 -52.980 -10.761 1.00 49.66 273 VAL A C 1
ATOM 2161 O O . VAL A 1 273 ? 9.848 -52.949 -11.271 1.00 49.66 273 VAL A O 1
ATOM 2164 N N . ASP A 1 274 ? 8.093 -54.125 -10.493 1.00 51.88 274 ASP A N 1
ATOM 2165 C CA . ASP A 1 274 ? 8.666 -55.455 -10.751 1.00 51.88 274 ASP A CA 1
ATOM 2166 C C . ASP A 1 274 ? 8.760 -55.790 -12.259 1.00 51.88 274 ASP A C 1
ATOM 2168 O O . ASP A 1 274 ? 9.667 -56.513 -12.673 1.00 51.88 274 ASP A O 1
ATOM 2172 N N . GLU A 1 275 ? 7.899 -55.209 -13.107 1.00 49.66 275 GLU A N 1
ATOM 2173 C CA . GLU A 1 275 ? 7.929 -55.349 -14.579 1.00 49.66 275 GLU A CA 1
ATOM 2174 C C . GLU A 1 275 ? 8.966 -54.445 -15.283 1.00 49.66 275 GLU A C 1
ATOM 2176 O O . GLU A 1 275 ? 9.071 -54.431 -16.512 1.00 49.66 275 GLU A O 1
ATOM 2181 N N . GLY A 1 276 ? 9.794 -53.720 -14.522 1.00 41.81 276 GLY A N 1
ATOM 2182 C CA . GLY A 1 276 ? 10.948 -52.995 -15.057 1.00 41.81 276 GLY A CA 1
ATOM 2183 C C . GLY A 1 276 ? 10.705 -51.519 -15.376 1.00 41.81 276 GLY A C 1
ATOM 2184 O O . GLY A 1 276 ? 11.508 -50.922 -16.103 1.00 41.81 276 GLY A O 1
ATOM 2185 N N . LEU A 1 277 ? 9.661 -50.890 -14.816 1.00 42.59 277 LEU A N 1
ATOM 2186 C CA . LEU A 1 277 ? 9.566 -49.427 -14.798 1.00 42.59 277 LEU A CA 1
ATOM 2187 C C . LEU A 1 277 ? 10.687 -48.877 -13.902 1.00 42.59 277 LEU A C 1
ATOM 2189 O O . LEU A 1 277 ? 10.574 -48.821 -12.678 1.00 42.59 277 LEU A O 1
ATOM 2193 N N . GLN A 1 278 ? 11.805 -48.495 -14.517 1.00 41.09 278 GLN A N 1
ATOM 2194 C CA . GLN A 1 278 ? 12.949 -47.970 -13.782 1.00 41.09 278 GLN A CA 1
ATOM 2195 C C . GLN A 1 278 ? 12.570 -46.655 -13.093 1.00 41.09 278 GLN A C 1
ATOM 2197 O O . GLN A 1 278 ? 12.228 -45.657 -13.737 1.00 41.09 278 GLN A O 1
ATOM 2202 N N . SER A 1 279 ? 12.654 -46.647 -11.763 1.00 40.56 279 SER A N 1
ATOM 2203 C CA . SER A 1 279 ? 12.685 -45.423 -10.977 1.00 40.56 279 SER A CA 1
ATOM 2204 C C . SER A 1 279 ? 13.946 -44.650 -11.363 1.00 40.56 279 SER A C 1
ATOM 2206 O O . SER A 1 279 ? 15.043 -44.951 -10.908 1.00 40.56 279 SER A O 1
ATOM 2208 N N . ASN A 1 280 ? 13.817 -43.648 -12.232 1.00 34.56 280 ASN A N 1
ATOM 2209 C CA . ASN A 1 280 ? 14.929 -42.733 -12.473 1.00 34.56 280 ASN A CA 1
ATOM 2210 C C . ASN A 1 280 ? 15.286 -42.045 -11.150 1.00 34.56 280 ASN A C 1
ATOM 2212 O O . ASN A 1 280 ? 14.454 -41.353 -10.563 1.00 34.56 280 ASN A O 1
ATOM 2216 N N . GLU A 1 281 ? 16.510 -42.280 -10.688 1.00 35.41 281 GLU A N 1
ATOM 2217 C CA . GLU A 1 281 ? 17.075 -41.831 -9.419 1.00 35.41 281 GLU A CA 1
ATOM 2218 C C . GLU A 1 281 ? 16.906 -40.312 -9.230 1.00 35.41 281 GLU A C 1
ATOM 2220 O O . GLU A 1 281 ? 17.308 -39.515 -10.078 1.00 35.41 281 GLU A O 1
ATOM 2225 N N . GLY A 1 282 ? 16.281 -39.907 -8.116 1.00 32.41 282 GLY A N 1
ATOM 2226 C CA . GLY A 1 282 ? 16.141 -38.493 -7.737 1.00 32.41 282 GLY A CA 1
ATOM 2227 C C . GLY A 1 282 ? 14.807 -38.058 -7.118 1.00 32.41 282 GLY A C 1
ATOM 2228 O O . GLY A 1 282 ? 14.560 -36.855 -7.040 1.00 32.41 282 GLY A O 1
ATOM 2229 N N . TRP A 1 283 ? 13.933 -38.975 -6.685 1.00 32.09 283 TRP A N 1
ATOM 2230 C CA . TRP A 1 283 ? 12.614 -38.618 -6.142 1.00 32.09 283 TRP A CA 1
ATOM 2231 C C . TRP A 1 283 ? 12.445 -39.090 -4.700 1.00 32.09 283 TRP A C 1
ATOM 2233 O O . TRP A 1 283 ? 12.301 -40.280 -4.439 1.00 32.09 283 TRP A O 1
ATOM 2243 N N . THR A 1 284 ? 12.403 -38.144 -3.765 1.00 28.27 284 THR A N 1
ATOM 2244 C CA . THR A 1 284 ? 11.759 -38.329 -2.464 1.00 28.27 284 THR A CA 1
ATOM 2245 C C . THR A 1 284 ? 10.302 -37.888 -2.589 1.00 28.27 284 THR A C 1
ATOM 2247 O O . THR A 1 284 ? 10.006 -36.767 -3.003 1.00 28.27 284 THR A O 1
ATOM 2250 N N . VAL A 1 285 ? 9.372 -38.790 -2.281 1.00 33.66 285 VAL A N 1
ATOM 2251 C CA . VAL A 1 285 ? 7.951 -38.457 -2.139 1.00 33.66 285 VAL A CA 1
ATOM 2252 C C . VAL A 1 285 ? 7.776 -37.843 -0.750 1.00 33.66 285 VAL A C 1
ATOM 2254 O O . VAL A 1 285 ? 8.018 -38.523 0.244 1.00 33.66 285 VAL A O 1
ATOM 2257 N N . SER A 1 286 ? 7.402 -36.561 -0.682 1.00 34.38 286 SER A N 1
ATOM 2258 C CA . SER A 1 286 ? 6.885 -35.959 0.555 1.00 34.38 286 SER A CA 1
ATOM 2259 C C . SER A 1 286 ? 5.439 -36.408 0.738 1.00 34.38 286 SER A C 1
ATOM 2261 O O . SER A 1 286 ? 4.646 -36.319 -0.201 1.00 34.38 286 SER A O 1
ATOM 2263 N N . ALA A 1 287 ? 5.115 -36.901 1.928 1.00 35.09 287 ALA A N 1
ATOM 2264 C CA . ALA A 1 287 ? 3.786 -37.355 2.321 1.00 35.09 287 ALA A CA 1
ATOM 2265 C C . ALA A 1 287 ? 2.903 -36.182 2.785 1.00 35.09 287 ALA A C 1
ATOM 2267 O O . ALA A 1 287 ? 2.324 -36.235 3.863 1.00 35.09 287 ALA A O 1
ATOM 2268 N N . ASP A 1 288 ? 2.823 -35.108 1.997 1.00 32.72 288 ASP A N 1
ATOM 2269 C CA . ASP A 1 288 ? 1.930 -33.995 2.325 1.00 32.72 288 ASP A CA 1
ATOM 2270 C C . ASP A 1 288 ? 0.533 -34.261 1.741 1.00 32.72 288 ASP A C 1
ATOM 2272 O O . ASP A 1 288 ? 0.286 -34.128 0.538 1.00 32.72 288 ASP A O 1
ATOM 2276 N N . ASP A 1 289 ? -0.373 -34.651 2.641 1.00 35.50 289 ASP A N 1
ATOM 2277 C CA . ASP A 1 289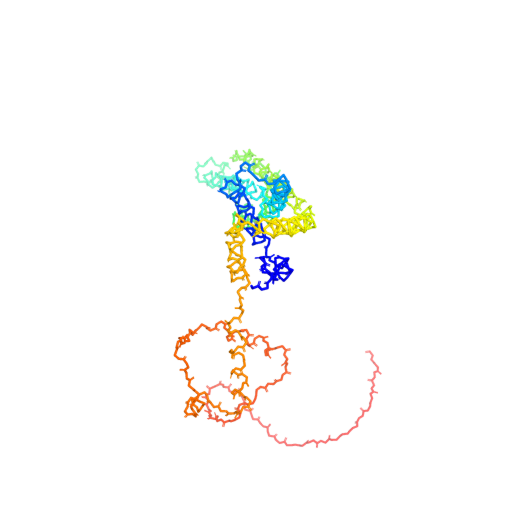 ? -1.776 -35.065 2.463 1.00 35.50 289 ASP A CA 1
ATOM 2278 C C . ASP A 1 289 ? -2.711 -34.029 1.790 1.00 35.50 289 ASP A C 1
ATOM 2280 O O . ASP A 1 289 ? -3.884 -34.303 1.522 1.00 35.50 289 ASP A O 1
ATOM 2284 N N . GLU A 1 290 ? -2.210 -32.849 1.427 1.00 36.50 290 GLU A N 1
ATOM 2285 C CA . GLU A 1 290 ? -3.013 -31.732 0.907 1.00 36.50 290 GLU A CA 1
ATOM 2286 C C . GLU A 1 290 ? -3.509 -31.954 -0.541 1.00 36.50 290 GLU A C 1
ATOM 2288 O O . GLU A 1 290 ? -4.464 -31.324 -1.003 1.00 36.50 290 GLU A O 1
ATOM 2293 N N . VAL A 1 291 ? -2.900 -32.890 -1.280 1.00 38.69 291 VAL A N 1
ATOM 2294 C CA . VAL A 1 291 ? -3.320 -33.231 -2.656 1.00 38.69 291 VAL A CA 1
ATOM 2295 C C . VAL A 1 291 ? -4.462 -34.257 -2.671 1.00 38.69 291 VAL A C 1
ATOM 2297 O O . VAL A 1 291 ? -5.288 -34.234 -3.586 1.00 38.69 291 VAL A O 1
ATOM 2300 N N . LEU A 1 292 ? -4.588 -35.091 -1.632 1.00 38.78 292 LEU A N 1
ATOM 2301 C CA . LEU A 1 292 ? -5.706 -36.034 -1.487 1.00 38.78 292 LEU A CA 1
ATOM 2302 C C . LEU A 1 292 ? -7.019 -35.311 -1.125 1.00 38.78 292 LEU A C 1
ATOM 2304 O O . LEU A 1 292 ? -8.106 -35.749 -1.514 1.00 38.78 292 LEU A O 1
ATOM 2308 N N . PHE A 1 293 ? -6.930 -34.155 -0.460 1.00 34.16 293 PHE A N 1
ATOM 2309 C CA . PHE A 1 293 ? -8.087 -33.372 -0.013 1.00 34.16 293 PHE A CA 1
ATOM 2310 C C . PHE A 1 293 ? -8.878 -32.727 -1.169 1.00 34.16 293 PHE A C 1
ATOM 2312 O O . PHE A 1 293 ? -10.110 -32.681 -1.148 1.00 34.16 293 PHE A O 1
ATOM 2319 N N . GLN A 1 294 ? -8.197 -32.304 -2.239 1.00 34.81 294 GLN A N 1
ATOM 2320 C CA . GLN A 1 294 ? -8.857 -31.709 -3.412 1.00 34.81 294 GLN A CA 1
ATOM 2321 C C . GLN A 1 294 ? -9.545 -32.750 -4.313 1.00 34.81 294 GLN A C 1
ATOM 2323 O O . GLN A 1 294 ? -10.421 -32.397 -5.103 1.00 34.81 294 GLN A O 1
ATOM 2328 N N . GLN A 1 295 ? -9.207 -34.036 -4.166 1.00 37.78 295 GLN A N 1
ATOM 2329 C CA . GLN A 1 295 ? -9.815 -35.132 -4.926 1.00 37.78 295 GLN A CA 1
ATOM 2330 C C . GLN A 1 295 ? -11.135 -35.625 -4.304 1.00 37.78 295 GLN A C 1
ATOM 2332 O O . GLN A 1 295 ? -12.036 -36.031 -5.034 1.00 37.78 295 GLN A O 1
ATOM 2337 N N . ARG A 1 296 ? -11.315 -35.495 -2.978 1.00 35.56 296 ARG A N 1
ATOM 2338 C CA . ARG A 1 296 ? -12.577 -35.823 -2.280 1.00 35.56 296 ARG A CA 1
ATOM 2339 C C . ARG A 1 296 ? -13.713 -34.860 -2.656 1.00 35.56 296 ARG A C 1
ATOM 2341 O O . ARG A 1 296 ? -14.833 -35.278 -2.923 1.00 35.56 296 ARG A O 1
ATOM 2348 N N . ARG A 1 297 ? -13.400 -33.565 -2.768 1.00 34.44 297 ARG A N 1
ATOM 2349 C CA . ARG A 1 297 ? -14.379 -32.491 -3.021 1.00 34.44 297 ARG A CA 1
ATOM 2350 C C . ARG A 1 297 ? -14.928 -32.463 -4.455 1.00 34.44 297 ARG A C 1
ATOM 2352 O O . ARG A 1 297 ? -15.957 -31.836 -4.707 1.00 34.44 297 ARG A O 1
ATOM 2359 N N . LEU A 1 298 ? -14.240 -33.119 -5.391 1.00 36.12 298 LEU A N 1
ATOM 2360 C CA . LEU A 1 298 ? -14.691 -33.278 -6.777 1.00 36.12 298 LEU A CA 1
ATOM 2361 C C . LEU A 1 298 ? -15.575 -34.521 -6.967 1.00 36.12 298 LEU A C 1
ATOM 2363 O O . LEU A 1 298 ? -16.429 -34.502 -7.848 1.00 36.12 298 LEU A O 1
ATOM 2367 N N . LEU A 1 299 ? -15.432 -35.545 -6.118 1.00 39.91 299 LEU A N 1
ATOM 2368 C CA . LEU A 1 299 ? -16.249 -36.765 -6.156 1.00 39.91 299 LEU A CA 1
ATOM 2369 C C . LEU A 1 299 ? -17.608 -36.609 -5.446 1.00 39.91 299 LEU A C 1
ATOM 2371 O O . LEU A 1 299 ? -18.565 -37.258 -5.844 1.00 39.91 299 LEU A O 1
ATOM 2375 N N . ASP A 1 300 ? -17.749 -35.676 -4.499 1.00 40.00 300 ASP A N 1
ATOM 2376 C CA . ASP A 1 300 ? -19.043 -35.374 -3.851 1.00 40.00 300 ASP A CA 1
ATOM 2377 C C . ASP A 1 300 ? -20.011 -34.539 -4.724 1.00 40.00 300 ASP A C 1
ATOM 2379 O O . ASP A 1 300 ? -21.167 -34.338 -4.354 1.00 40.00 300 ASP A O 1
ATOM 2383 N N . LYS A 1 301 ? -19.573 -34.018 -5.884 1.00 38.28 301 LYS A N 1
ATOM 2384 C CA . LYS A 1 301 ? -20.401 -33.149 -6.754 1.00 38.28 301 LYS A CA 1
ATOM 2385 C C . LYS A 1 301 ? -21.026 -33.840 -7.969 1.00 38.28 301 LYS A C 1
ATOM 2387 O O . LYS A 1 301 ? -21.736 -33.181 -8.728 1.00 38.28 301 LYS A O 1
ATOM 2392 N N . GLN A 1 302 ? -20.823 -35.141 -8.144 1.00 35.66 302 GLN A N 1
ATOM 2393 C CA . GLN A 1 302 ? -21.547 -35.953 -9.125 1.00 35.66 302 GLN A CA 1
ATOM 2394 C C . GLN A 1 302 ? -21.936 -37.267 -8.447 1.00 35.66 302 GLN A C 1
ATOM 2396 O O . GLN A 1 302 ? -21.114 -38.163 -8.305 1.00 35.66 302 GLN A O 1
ATOM 2401 N N . GLY A 1 303 ? -23.173 -37.337 -7.952 1.00 36.56 303 GLY A N 1
ATOM 2402 C CA . GLY A 1 303 ? -23.691 -38.516 -7.266 1.00 36.56 303 GLY A CA 1
ATOM 2403 C C . GLY A 1 303 ? -23.802 -39.713 -8.208 1.00 36.56 303 GLY A C 1
ATOM 2404 O O . GLY A 1 303 ? -24.556 -39.650 -9.171 1.00 36.56 303 GLY A O 1
ATOM 2405 N N . GLU A 1 304 ? -22.997 -40.746 -7.957 1.00 30.22 304 GLU A N 1
ATOM 2406 C CA . GLU A 1 304 ? -23.380 -42.152 -7.716 1.00 30.22 304 GLU A CA 1
ATOM 2407 C C . GLU A 1 304 ? -22.099 -42.966 -7.356 1.00 30.22 304 GLU A C 1
ATOM 2409 O O . GLU A 1 304 ? -20.997 -42.569 -7.751 1.00 30.22 304 GLU A O 1
ATOM 2414 N N . PRO A 1 305 ? -22.196 -44.043 -6.544 1.00 31.83 305 PRO A N 1
ATOM 2415 C CA . PRO A 1 305 ? -21.152 -44.449 -5.600 1.00 31.83 305 PRO A CA 1
ATOM 2416 C C . PRO A 1 305 ? -20.304 -45.677 -5.991 1.00 31.83 305 PRO A C 1
ATOM 2418 O O . PRO A 1 305 ? -20.578 -46.427 -6.922 1.00 31.83 305 PRO A O 1
ATOM 2421 N N . VAL A 1 306 ? -19.253 -45.847 -5.186 1.00 37.53 306 VAL A N 1
ATOM 2422 C CA . VAL A 1 306 ? -18.243 -46.914 -5.118 1.00 37.53 306 VAL A CA 1
ATOM 2423 C C . VAL A 1 306 ? -18.856 -48.315 -4.982 1.00 37.53 306 VAL A C 1
ATOM 2425 O O . VAL A 1 306 ? -19.685 -48.519 -4.100 1.00 37.53 306 VAL A O 1
ATOM 2428 N N . ASP A 1 307 ? -18.337 -49.300 -5.729 1.00 28.11 307 ASP A N 1
ATOM 2429 C CA . ASP A 1 307 ? -18.429 -50.715 -5.340 1.00 28.11 307 ASP A CA 1
ATOM 2430 C C . ASP A 1 307 ? -17.033 -51.353 -5.246 1.00 28.11 307 ASP A C 1
ATOM 2432 O O . ASP A 1 307 ? -16.368 -51.648 -6.240 1.00 28.11 307 ASP A O 1
ATOM 2436 N N . ALA A 1 308 ? -16.588 -51.518 -4.001 1.00 32.53 308 ALA A N 1
ATOM 2437 C CA . ALA A 1 308 ? -15.442 -52.317 -3.596 1.00 32.53 308 ALA A CA 1
ATOM 2438 C C . ALA A 1 308 ? -15.966 -53.643 -3.026 1.00 32.53 308 ALA A C 1
ATOM 2440 O O . ALA A 1 308 ? -15.859 -53.922 -1.831 1.00 32.53 308 ALA A O 1
ATOM 2441 N N . ALA A 1 309 ? -16.582 -54.447 -3.883 1.00 26.81 309 ALA A N 1
ATOM 2442 C CA . ALA A 1 309 ? -17.005 -55.795 -3.554 1.00 26.81 309 ALA A CA 1
ATOM 2443 C C . ALA A 1 309 ? -15.785 -56.739 -3.443 1.00 26.81 309 ALA A C 1
ATOM 2445 O O . ALA A 1 309 ? -14.977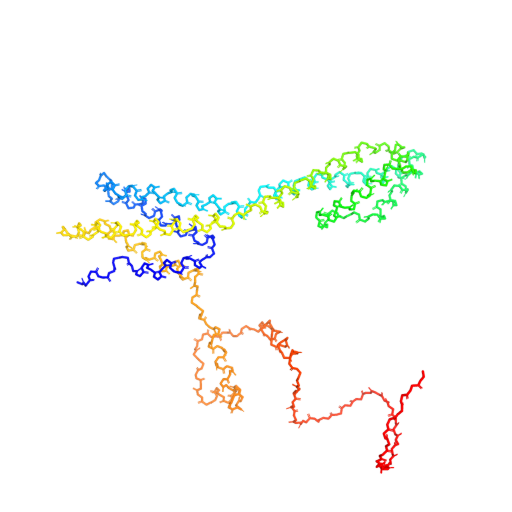 -56.814 -4.362 1.00 26.81 309 ALA A O 1
ATOM 2446 N N . THR A 1 310 ? -15.548 -57.551 -2.412 1.00 28.23 310 THR A N 1
ATOM 2447 C CA . THR A 1 310 ? -16.169 -57.720 -1.093 1.00 28.23 310 THR A CA 1
ATOM 2448 C C . THR A 1 310 ? -15.261 -58.676 -0.300 1.00 28.23 310 THR A C 1
ATOM 2450 O O . THR A 1 310 ? -14.963 -59.761 -0.796 1.00 28.23 310 THR A O 1
ATOM 2453 N N . LYS A 1 311 ? -14.882 -58.332 0.939 1.00 28.23 311 LYS A N 1
ATOM 2454 C CA . LYS A 1 311 ? -14.806 -59.234 2.118 1.00 28.23 311 LYS A CA 1
ATOM 2455 C C . LYS A 1 311 ? -15.018 -58.338 3.360 1.00 28.23 311 LYS A C 1
ATOM 2457 O O . LYS A 1 311 ? -14.222 -57.428 3.548 1.00 28.23 311 LYS A O 1
ATOM 2462 N N . VAL A 1 312 ? -16.160 -58.348 4.070 1.00 26.62 312 VAL A N 1
ATOM 2463 C CA . VAL A 1 312 ? -16.729 -59.405 4.959 1.00 26.62 312 VAL A CA 1
ATOM 2464 C C . VAL A 1 312 ? -15.776 -59.594 6.162 1.00 26.62 312 VAL A C 1
ATOM 2466 O O . VAL A 1 312 ? -14.631 -59.963 5.934 1.00 26.62 312 VAL A O 1
ATOM 2469 N N . GLU A 1 313 ? -16.104 -59.322 7.437 1.00 26.81 313 GLU A N 1
ATOM 2470 C CA . GLU A 1 313 ? -17.390 -59.399 8.159 1.00 26.81 313 GLU A CA 1
ATOM 2471 C C . GLU A 1 313 ? -17.312 -58.814 9.600 1.00 26.81 313 GLU A C 1
ATOM 2473 O O . GLU A 1 313 ? -16.224 -58.740 10.165 1.00 26.81 313 GLU A O 1
ATOM 2478 N N . ALA A 1 314 ? -18.502 -58.558 10.184 1.00 25.64 314 ALA A N 1
ATOM 2479 C CA . ALA A 1 314 ? -18.898 -58.537 11.618 1.00 25.64 314 ALA A CA 1
ATOM 2480 C C . ALA A 1 314 ? -18.300 -57.448 12.548 1.00 25.64 314 ALA A C 1
ATOM 2482 O O . ALA A 1 314 ? -17.096 -57.390 12.749 1.00 25.64 314 ALA A O 1
ATOM 2483 N N . GLY A 1 315 ? -19.065 -56.513 13.145 1.00 26.30 315 GLY A N 1
ATOM 2484 C CA . GLY A 1 315 ? -20.164 -56.650 14.141 1.00 26.30 315 GLY A CA 1
ATOM 2485 C C . GLY A 1 315 ? -19.644 -56.064 15.485 1.00 26.30 315 GLY A C 1
ATOM 2486 O O . GLY A 1 315 ? -18.472 -56.252 15.769 1.00 26.30 315 GLY A O 1
ATOM 2487 N N . GLN A 1 316 ? -20.315 -55.310 16.371 1.00 26.16 316 GLN A N 1
ATOM 2488 C CA . GLN A 1 316 ? -21.706 -55.138 16.840 1.00 26.16 316 GLN A CA 1
ATOM 2489 C C . GLN A 1 316 ? -21.811 -53.740 17.522 1.00 26.16 316 GLN A C 1
ATOM 2491 O O . GLN A 1 316 ? -20.810 -53.267 18.056 1.00 26.16 316 GLN A O 1
ATOM 2496 N N . TYR A 1 317 ? -22.913 -52.978 17.445 1.00 24.48 317 TYR A N 1
ATOM 2497 C CA . TYR A 1 317 ? -24.114 -52.916 18.324 1.00 24.48 317 TYR A CA 1
ATOM 2498 C C . TYR A 1 317 ? -25.045 -51.824 17.701 1.00 24.48 317 TYR A C 1
ATOM 2500 O O . TYR A 1 317 ? -24.502 -50.849 17.194 1.00 24.48 317 TYR A O 1
ATOM 2508 N N . SER A 1 318 ? -26.392 -51.824 17.683 1.00 23.88 318 SER A N 1
ATOM 2509 C CA . SER A 1 318 ? -27.430 -52.538 18.449 1.00 23.88 318 SER A CA 1
ATOM 2510 C C . SER A 1 318 ? -28.853 -52.262 17.885 1.00 23.88 318 SER A C 1
ATOM 2512 O O . SER A 1 318 ? -29.138 -51.100 17.617 1.00 23.88 318 SER A O 1
ATOM 2514 N N . LEU A 1 319 ? -29.710 -53.309 17.862 1.00 23.64 319 LEU A N 1
ATOM 2515 C CA . LEU A 1 319 ? -31.205 -53.385 17.902 1.00 23.64 319 LEU A CA 1
ATOM 2516 C C . LEU A 1 319 ? -31.993 -52.715 16.739 1.00 23.64 319 LEU A C 1
ATOM 2518 O O . LEU A 1 319 ? -31.690 -51.601 16.355 1.00 23.64 319 LEU A O 1
ATOM 2522 N N . GLU A 1 320 ? -32.999 -53.319 16.090 1.00 26.06 320 GLU A N 1
ATOM 2523 C CA . GLU A 1 320 ? -34.180 -54.036 16.609 1.00 26.06 320 GLU A CA 1
ATOM 2524 C C . GLU A 1 320 ? -34.727 -55.108 15.627 1.00 26.06 320 GLU A C 1
ATOM 2526 O O . GLU A 1 320 ? -34.413 -55.127 14.438 1.00 26.06 320 GLU A O 1
ATOM 2531 N N . ALA A 1 321 ? -35.522 -56.023 16.190 1.00 27.62 321 ALA A N 1
ATOM 2532 C CA . ALA A 1 321 ? -36.027 -57.292 15.659 1.00 27.62 321 ALA A CA 1
ATOM 2533 C C . ALA A 1 321 ? -37.171 -57.153 14.621 1.00 27.62 321 ALA A C 1
ATOM 2535 O O . ALA A 1 321 ? -37.992 -56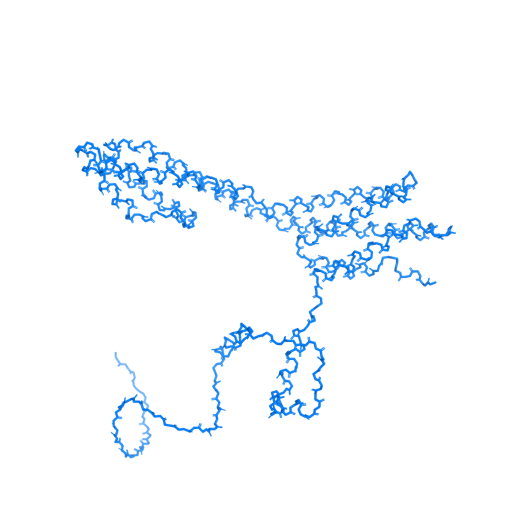.250 14.714 1.00 27.62 321 ALA A O 1
ATOM 2536 N N . GLU A 1 322 ? -37.141 -57.972 13.562 1.00 28.84 322 GLU A N 1
ATOM 2537 C CA . GLU A 1 322 ? -38.052 -59.106 13.253 1.00 28.84 322 GLU A CA 1
ATOM 2538 C C . GLU A 1 322 ? -39.463 -58.807 12.701 1.00 28.84 322 GLU A C 1
ATOM 2540 O O . GLU A 1 322 ? -40.254 -58.100 13.314 1.00 28.84 322 GLU A O 1
ATOM 2545 N N . ALA A 1 323 ? -39.761 -59.510 11.590 1.00 29.22 323 ALA A N 1
ATOM 2546 C CA . ALA A 1 323 ? -41.014 -60.183 11.173 1.00 29.22 323 ALA A CA 1
ATOM 2547 C C . ALA A 1 323 ? -41.311 -59.895 9.682 1.00 29.22 323 ALA A C 1
ATOM 2549 O O . ALA A 1 323 ? -41.606 -58.769 9.307 1.00 29.22 323 ALA A O 1
ATOM 2550 N N . GLN A 1 324 ? -40.963 -60.797 8.758 1.00 29.80 324 GLN A N 1
ATOM 2551 C CA . GLN A 1 324 ? -41.729 -61.967 8.284 1.00 29.80 324 GLN A CA 1
ATOM 2552 C C . GLN A 1 324 ? -42.910 -61.658 7.338 1.00 29.80 324 GLN A C 1
ATOM 2554 O O . GLN A 1 324 ? -43.882 -61.018 7.714 1.00 29.80 324 GLN A O 1
ATOM 2559 N N . ASP A 1 325 ? -42.805 -62.305 6.171 1.00 29.83 325 ASP A N 1
ATOM 2560 C CA . ASP A 1 325 ? -43.848 -62.827 5.275 1.00 29.83 325 ASP A CA 1
ATOM 2561 C C . ASP A 1 325 ? -44.513 -61.921 4.210 1.00 29.83 325 ASP A C 1
ATOM 2563 O O . ASP A 1 325 ? -44.779 -60.740 4.402 1.00 29.83 325 ASP A O 1
ATOM 2567 N N . ALA A 1 326 ? -44.704 -62.531 3.035 1.00 29.03 326 ALA A N 1
ATOM 2568 C CA . ALA A 1 326 ? -45.138 -61.993 1.733 1.00 29.03 326 ALA A CA 1
ATOM 2569 C C . ALA A 1 326 ? -46.651 -61.621 1.691 1.00 29.03 326 ALA A C 1
ATOM 2571 O O . ALA A 1 326 ? -47.296 -61.708 2.733 1.00 29.03 326 ALA A O 1
ATOM 2572 N N . PRO A 1 327 ? -47.323 -61.327 0.543 1.00 33.22 327 PRO A N 1
ATOM 2573 C CA . PRO A 1 327 ? -46.914 -60.983 -0.832 1.00 33.22 327 PRO A CA 1
ATOM 2574 C C . PRO A 1 327 ? -47.595 -59.687 -1.377 1.00 33.22 327 PRO A C 1
ATOM 2576 O O . PRO A 1 327 ? -48.476 -59.104 -0.753 1.00 33.22 327 PRO A O 1
ATOM 2579 N N . GLN A 1 328 ? -47.221 -59.243 -2.585 1.00 41.81 328 GLN A N 1
ATOM 2580 C CA . GLN A 1 328 ? -47.950 -58.207 -3.350 1.00 41.81 328 GLN A CA 1
ATOM 2581 C C . GLN A 1 328 ? -49.339 -58.701 -3.805 1.00 41.81 328 GLN A C 1
ATOM 2583 O O . GLN A 1 328 ? -49.484 -59.887 -4.115 1.00 41.81 328 GLN A O 1
ATOM 2588 N N . PRO A 1 329 ? -50.318 -57.788 -3.963 1.00 33.19 329 PRO A N 1
ATOM 2589 C CA . PRO A 1 329 ? -51.041 -57.763 -5.236 1.00 33.19 329 PRO A CA 1
ATOM 2590 C C . PRO A 1 329 ? -51.379 -56.354 -5.765 1.00 33.19 329 PRO A C 1
ATOM 2592 O O . PRO A 1 329 ? -51.845 -55.479 -5.044 1.00 33.19 329 PRO A O 1
ATOM 2595 N N . ASP A 1 330 ? -51.121 -56.214 -7.063 1.00 30.12 330 ASP A N 1
ATOM 2596 C CA . ASP A 1 330 ? -51.961 -55.680 -8.143 1.00 30.12 330 ASP A CA 1
ATOM 2597 C C . ASP A 1 330 ? -52.919 -54.480 -7.967 1.00 30.12 330 ASP A C 1
ATOM 2599 O O . ASP A 1 330 ? -53.879 -54.494 -7.206 1.00 30.12 330 ASP A O 1
ATOM 2603 N N . SER A 1 331 ? -52.709 -53.552 -8.911 1.00 36.25 331 SER A N 1
ATOM 2604 C CA . SER A 1 331 ? -53.677 -52.904 -9.810 1.00 36.25 331 SER A CA 1
ATOM 2605 C C . SER A 1 331 ? -54.814 -52.024 -9.274 1.00 36.25 331 SER A C 1
ATOM 2607 O O . SER A 1 331 ? -55.668 -52.448 -8.505 1.00 36.25 331 SER A O 1
ATOM 2609 N N . ASP A 1 332 ? -54.907 -50.874 -9.948 1.00 33.84 332 ASP A N 1
ATOM 2610 C CA . ASP A 1 332 ? -56.099 -50.063 -10.207 1.00 33.84 332 ASP A CA 1
ATOM 2611 C C . ASP A 1 332 ? -56.608 -49.151 -9.078 1.00 33.84 332 ASP A C 1
ATOM 2613 O O . ASP A 1 332 ? -57.069 -49.594 -8.032 1.00 33.84 332 ASP A O 1
ATOM 2617 N N . VAL A 1 333 ? -56.553 -47.837 -9.336 1.00 36.12 333 VAL A N 1
ATOM 2618 C CA . VAL A 1 333 ? -57.706 -46.914 -9.385 1.00 36.12 333 VAL A CA 1
ATOM 2619 C C . VAL A 1 333 ? -57.186 -45.471 -9.544 1.00 36.12 333 VAL A C 1
ATOM 2621 O O . VAL A 1 333 ? -56.398 -44.950 -8.758 1.00 36.12 333 VAL A O 1
ATOM 2624 N N . THR A 1 334 ? -57.642 -44.839 -10.623 1.00 37.19 334 THR A N 1
ATOM 2625 C CA . THR A 1 334 ? -57.504 -43.425 -11.021 1.00 37.19 334 THR A CA 1
ATOM 2626 C C . THR A 1 334 ? -58.184 -42.416 -10.055 1.00 37.19 334 THR A C 1
ATOM 2628 O O . THR A 1 334 ? -58.864 -42.825 -9.119 1.00 37.19 334 THR A O 1
ATOM 2631 N N . PRO A 1 33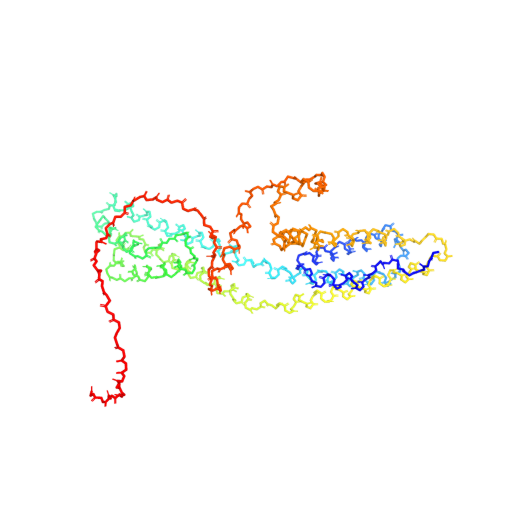5 ? -58.004 -41.086 -10.250 1.00 50.25 335 PRO A N 1
ATOM 2632 C CA . PRO A 1 335 ? -57.872 -40.089 -9.186 1.00 50.25 335 PRO A CA 1
ATOM 2633 C C . PRO A 1 335 ? -59.179 -39.375 -8.815 1.00 50.25 335 PRO A C 1
ATOM 2635 O O . PRO A 1 335 ? -60.085 -39.260 -9.638 1.00 50.25 335 PRO A O 1
ATOM 2638 N N . VAL A 1 336 ? -59.218 -38.772 -7.621 1.00 34.22 336 VAL A N 1
ATOM 2639 C CA . VAL A 1 336 ? -60.195 -37.730 -7.264 1.00 34.22 336 VAL A CA 1
ATOM 2640 C C . VAL A 1 336 ? -59.507 -36.626 -6.446 1.00 34.22 336 VAL A C 1
ATOM 2642 O O . VAL A 1 336 ? -58.895 -36.876 -5.414 1.00 34.22 336 VAL A O 1
ATOM 2645 N N . VAL A 1 337 ? -59.621 -35.404 -6.955 1.00 37.19 337 VAL A N 1
ATOM 2646 C CA . VAL A 1 337 ? -59.476 -34.091 -6.289 1.00 37.19 337 VAL A CA 1
ATOM 2647 C C . VAL A 1 337 ? -60.921 -33.558 -6.115 1.00 37.19 337 VAL A C 1
ATOM 2649 O O . VAL A 1 337 ? -61.754 -34.018 -6.905 1.00 37.19 337 VAL A O 1
ATOM 2652 N N . PRO A 1 338 ? -61.301 -32.556 -5.284 1.00 45.03 338 PRO A N 1
ATOM 2653 C CA . PRO A 1 338 ? -60.719 -31.888 -4.097 1.00 45.03 338 PRO A CA 1
ATOM 2654 C C . PRO A 1 338 ? -61.688 -31.864 -2.875 1.00 45.03 338 PRO A C 1
ATOM 2656 O O . PRO A 1 338 ? -62.838 -32.281 -2.984 1.00 45.03 338 PRO A O 1
ATOM 2659 N N . GLU A 1 339 ? -61.265 -31.262 -1.756 1.00 41.12 339 GLU A N 1
ATOM 2660 C CA . GLU A 1 339 ? -61.932 -30.074 -1.171 1.00 41.12 339 GLU A CA 1
ATOM 2661 C C . GLU A 1 339 ? -60.928 -29.219 -0.387 1.00 41.12 339 GLU A C 1
ATOM 2663 O O . GLU A 1 339 ? -60.066 -29.812 0.305 1.00 41.12 339 GLU A O 1
#

InterPro domains:
  IPR046228 Protein of unknown function DUF6261 [PF19775] (79-224)

Mean predicted aligned error: 17.4 Å

Secondary structure (DSSP, 8-state):
---S-SS--HHHHHHHHTTS-HHHHHHHHHHHHHHHHHIIIIIIGGG--HHHHHHHHHHHHHHHHHHHHHHHHH--HHHHHHHHHHHHHHHHHHHHHHHHHHHHHHS-HHHHHHHHHHHHHHHHTT--TTS-HHHHHHHHHHHHHHHTSTTHHHHHHHTT-HHHHHHHHHHHHHHHHHHHHHHHHHHT--HHHHHHHHHHHHHHHHHHHHHHHHHHHHHGGGSS-TTHHHHHHHHHHHHHHHHHHS----SHHHHHHHHHHHHTTT--HHHHHHTT----S-------THHHHHHHHHHTTS-------------------------------------